Protein AF-A0A9E8HJF2-F1 (afdb_monomer)

Secondary structure (DSSP, 8-state):
-EEEEEEEEEE-HHHHHHHHHHHHHHTT----EEEEEEEEEEE-TT-HHHHTT-EEEEEEETTEEEEEEEEEEEEETTEEEEEEEEEEESSSS--SGGGGGTTPPTT--GGG-EEEEEEEEEEEEEEEEETTEEEEEEEEEEEEEETTEEEEEEEEEEEEEEE-THHHHHHHHHHHTTS-EEE----HHHHHHHHHTTT-PPPP--------SHHHHHHHHHHHHHHHHHHHHHT--GGGHHHHHHHHHHHHHHHHHHHHHHHHH-TTS--TTTHHHHHHHHHHHHHHHHHHHH-----HHHHTTTSHHHHHHHHHHHHHTT-

Solvent-accessible surface area (backbone atoms only — not comparable to full-atom values): 17526 Å² total; per-residue (Å²): 133,48,76,51,44,33,35,31,23,42,36,27,66,71,32,51,71,68,19,48,68,58,39,42,57,76,57,65,53,87,58,78,45,78,45,63,37,43,32,42,29,46,31,37,93,84,37,56,38,60,77,61,47,30,50,37,35,41,35,41,50,90,94,41,26,35,38,36,44,35,46,58,58,54,61,60,67,12,38,34,40,29,48,41,43,78,43,85,40,99,49,99,61,90,66,70,78,62,40,77,80,63,75,62,65,86,94,65,65,76,90,53,54,38,82,59,34,35,41,42,30,42,35,43,33,31,66,39,76,54,99,60,30,33,29,39,41,34,39,37,47,42,32,32,40,26,94,90,46,75,43,85,37,34,32,40,39,31,32,65,74,45,72,50,77,65,42,45,52,58,52,44,46,55,47,17,76,39,26,30,27,32,45,25,65,79,48,74,65,58,56,42,53,31,50,61,59,75,59,62,78,74,77,92,80,74,91,78,74,95,67,92,49,73,66,60,44,49,48,50,52,48,52,49,36,48,51,49,46,37,46,53,60,75,65,52,43,51,93,46,36,68,62,53,43,53,50,49,41,52,37,48,51,50,40,46,52,55,57,57,52,44,37,79,78,40,66,90,73,55,70,92,65,58,68,53,47,59,57,48,43,52,50,46,50,54,49,41,53,49,35,69,74,62,75,47,86,46,49,60,53,66,72,31,62,82,20,54,64,12,41,50,41,44,52,51,35,55,51,60,70,76,101

Foldseek 3Di:
DDKWKKWKKFFDPVFCVQLVVVLCVVLVFPDKDKWKKKKWWKAFPVRVCVVQVKTWIWIDTPNWIKIKIWGDFDFFLRTTITFMDIDTDPDRDDDPVCVVVRCNDPPGDPVRMDGFKMWIWIWIWTWGDDPFAIWIWIWTWGWIGGPNDTDTGTMIMIIGPDGDPVVNLVSLLSVLVRGLIATARDDPVNVNVCVSVVNDDDDQDDDDDDDDDDVVVLLSQLRSLLNVLNSLLVSCDQVCNLVSLVVNLVSLVSNLVSLVVVCVVPVPLHQPLSVLSVVLSVVSVVVSVVCVVPVDGDHSCNSSVVSSNSNVSSSSSVSSVVD

Organism: NCBI:txid1632866

pLDDT: mean 91.91, std 6.57, range [55.06, 98.5]

Radius of gyration: 20.03 Å; Cα contacts (8 Å, |Δi|>4): 608; chains: 1; bounding box: 58×47×53 Å

Mean predicted aligned error: 4.73 Å

Sequence (323 aa):
MSKEIELKMIASPVSVKSGLPELLKKLDVKKVKETWLVNKYFDTHDLLLNKACIALRIREKGGRFIQTLKTKGDTVGGLSQRGEWEWGLSGCKLDVTCLHEGGWPEGIPVAELAEVFETNFKRTSAVVELKGGRAELAVDDGYILAGGVKSPLSEVEIELIDGDAGVLFEVAEIVAHAMSVMVADVSKAEKGYRLVSGGEMKAFSYPLGCVSDSKSVIKELVSRNLSHWLFLVDQFEVRHARLSILELVGVLTTLREVVGIYRSIDGLNDFSYFELFDLEINALGALLDEVVANDCLCDVGRLLSSGRAGVLSVELSRWLRTL

Nearest PDB structures (foldseek):
  5a61-assembly1_A  TM=8.736E-01  e=9.372E-22  Escherichia coli K-12
  7ns9-assembly1_A  TM=7.916E-01  e=1.468E-08  Sulfolobus acidocaldarius DSM 639
  3sy3-assembly2_D  TM=6.836E-01  e=1.394E-08  Bacillus anthracis str. 'Ames Ancestor'
  6yp4-assembly1_A-2  TM=6.565E-01  e=1.394E-08  Hippeastrum hybrid cultivar
  2gfg-assembly3_C  TM=6.551E-01  e=1.628E-08  Halalkalibacterium halodurans

InterPro domains:
  IPR023577 CYTH domain [PF01928] (3-193)
  IPR023577 CYTH domain [PS51707] (2-199)
  IPR023577 CYTH domain [SM01118] (2-199)
  IPR033469 CYTH-like domain superfamily [SSF55154] (1-200)
  IPR039013 Inorganic triphosphatase YgiF [PTHR39569] (1-263)

Structure (mmCIF, N/CA/C/O backbone):
data_AF-A0A9E8HJF2-F1
#
_entry.id   AF-A0A9E8HJF2-F1
#
loop_
_atom_site.group_PDB
_atom_site.id
_atom_site.type_symbol
_atom_site.label_atom_id
_atom_site.label_alt_id
_atom_site.label_comp_id
_atom_site.label_asym_id
_atom_site.label_entity_id
_atom_site.label_seq_id
_atom_site.pdbx_PDB_ins_code
_atom_site.Cartn_x
_atom_site.Cartn_y
_atom_site.Cartn_z
_atom_site.occupancy
_atom_site.B_iso_or_equiv
_atom_site.auth_seq_id
_atom_site.auth_comp_id
_atom_site.auth_asym_id
_atom_site.auth_atom_id
_atom_site.pdbx_PDB_model_num
ATOM 1 N N . MET A 1 1 ? -23.150 -4.678 -1.493 1.00 55.06 1 MET A N 1
ATOM 2 C CA . MET A 1 1 ? -21.812 -5.184 -1.850 1.00 55.06 1 MET A CA 1
ATOM 3 C C . MET A 1 1 ? -21.192 -4.198 -2.820 1.00 55.06 1 MET A C 1
ATOM 5 O O . MET A 1 1 ? -21.652 -4.124 -3.955 1.00 55.06 1 MET A O 1
ATOM 9 N N . SER A 1 2 ? -20.224 -3.406 -2.369 1.00 77.31 2 SER A N 1
ATOM 10 C CA . SER A 1 2 ? -19.361 -2.634 -3.265 1.00 77.31 2 SER A CA 1
ATOM 11 C C . SER A 1 2 ? -18.051 -3.394 -3.445 1.00 77.31 2 SER A C 1
ATOM 13 O O . SER A 1 2 ? -17.551 -4.031 -2.518 1.00 77.31 2 SER A O 1
ATOM 15 N N . LYS A 1 3 ? -17.531 -3.384 -4.670 1.00 85.25 3 LYS A N 1
ATOM 16 C CA . LYS A 1 3 ? -16.191 -3.878 -4.974 1.00 85.25 3 LYS A CA 1
ATOM 17 C C . LYS A 1 3 ? -15.261 -2.675 -4.874 1.00 85.25 3 LYS A C 1
ATOM 19 O O . LYS A 1 3 ? -15.398 -1.762 -5.682 1.00 85.25 3 LYS A O 1
ATOM 24 N N . GLU A 1 4 ? -14.378 -2.661 -3.884 1.00 91.56 4 GLU A N 1
ATOM 25 C CA . GLU A 1 4 ? -13.342 -1.628 -3.760 1.00 91.56 4 GLU A CA 1
ATOM 26 C C . GLU A 1 4 ? -12.234 -1.930 -4.777 1.00 91.56 4 GLU A C 1
ATOM 28 O O . GLU A 1 4 ? -11.851 -3.095 -4.944 1.00 91.56 4 GLU A O 1
ATOM 33 N N . ILE A 1 5 ? -11.745 -0.902 -5.476 1.00 95.44 5 ILE A N 1
ATOM 34 C CA . ILE A 1 5 ? -10.573 -0.976 -6.356 1.00 95.44 5 ILE A CA 1
ATOM 35 C C . ILE A 1 5 ? -9.674 0.210 -6.020 1.00 95.44 5 ILE A C 1
ATOM 37 O O . ILE A 1 5 ? -10.049 1.355 -6.263 1.00 95.44 5 ILE A O 1
ATOM 41 N N . GLU A 1 6 ? -8.486 -0.064 -5.493 1.00 96.94 6 GLU A N 1
ATOM 42 C CA . GLU A 1 6 ? -7.541 0.969 -5.062 1.00 96.94 6 GLU A CA 1
ATOM 43 C C . GLU A 1 6 ? -6.109 0.638 -5.486 1.00 96.94 6 GLU A C 1
ATOM 45 O O . GLU A 1 6 ? -5.740 -0.530 -5.579 1.00 96.94 6 GLU A O 1
ATOM 50 N N . LEU A 1 7 ? -5.288 1.661 -5.714 1.00 97.88 7 LEU A N 1
ATOM 51 C CA . LEU A 1 7 ? -3.838 1.539 -5.819 1.00 97.88 7 LEU A CA 1
ATOM 52 C C . LEU A 1 7 ? -3.191 2.142 -4.570 1.00 97.88 7 LEU A C 1
ATOM 54 O O . LEU A 1 7 ? -3.493 3.278 -4.207 1.00 97.88 7 LEU A O 1
ATOM 58 N N . LYS A 1 8 ? -2.280 1.405 -3.934 1.00 97.69 8 LYS A N 1
ATOM 59 C CA . LYS A 1 8 ? -1.576 1.852 -2.726 1.00 97.69 8 LYS A CA 1
ATOM 60 C C . LYS A 1 8 ? -0.098 2.092 -2.979 1.00 97.69 8 LYS A C 1
ATOM 62 O O . LYS A 1 8 ? 0.554 1.353 -3.717 1.00 97.69 8 LYS A O 1
ATOM 67 N N . MET A 1 9 ? 0.439 3.102 -2.304 1.00 97.25 9 MET A N 1
ATOM 68 C CA . MET A 1 9 ? 1.853 3.448 -2.332 1.00 97.25 9 MET A CA 1
ATOM 69 C C . MET A 1 9 ? 2.326 3.832 -0.929 1.00 97.25 9 MET A C 1
ATOM 71 O O . MET A 1 9 ? 1.681 4.635 -0.258 1.00 97.25 9 MET A O 1
ATOM 75 N N . ILE A 1 10 ? 3.470 3.319 -0.481 1.00 94.81 10 ILE A N 1
ATOM 76 C CA . ILE A 1 10 ? 4.161 3.898 0.677 1.00 94.81 10 ILE A CA 1
ATOM 77 C C . ILE A 1 10 ? 4.813 5.217 0.270 1.00 94.81 10 ILE A C 1
ATOM 79 O O . ILE A 1 10 ? 5.239 5.384 -0.874 1.00 94.81 10 ILE A O 1
ATOM 83 N N . ALA A 1 11 ? 4.906 6.150 1.211 1.00 91.62 11 ALA A N 1
ATOM 84 C CA . ALA A 1 11 ? 5.442 7.475 0.948 1.00 91.62 11 ALA A CA 1
ATOM 85 C C . ALA A 1 11 ? 6.406 7.911 2.048 1.00 91.62 11 ALA A C 1
ATOM 87 O O . ALA A 1 11 ? 6.144 7.702 3.233 1.00 91.62 11 ALA A O 1
ATOM 88 N N . SER A 1 12 ? 7.492 8.589 1.677 1.00 86.00 12 SER A N 1
ATOM 89 C CA . SER A 1 12 ? 8.344 9.268 2.658 1.00 86.00 12 SER A CA 1
ATOM 90 C C . SER A 1 12 ? 7.570 10.430 3.304 1.00 86.00 12 SER A C 1
ATOM 92 O O . SER A 1 12 ? 7.163 11.338 2.574 1.00 86.00 12 SER A O 1
ATOM 94 N N . PRO A 1 13 ? 7.405 10.485 4.645 1.00 83.25 13 PRO A N 1
ATOM 95 C CA . PRO A 1 13 ? 6.658 11.565 5.303 1.00 83.25 13 PRO A CA 1
ATOM 96 C C . PRO A 1 13 ? 7.205 12.963 4.982 1.00 83.25 13 PRO A C 1
ATOM 98 O O . PRO A 1 13 ? 6.460 13.939 4.877 1.00 83.25 13 PRO A O 1
ATOM 101 N N . VAL A 1 14 ? 8.528 13.071 4.815 1.00 85.50 14 VAL A N 1
ATOM 102 C CA . VAL A 1 14 ? 9.196 14.325 4.437 1.00 85.50 14 VAL A CA 1
ATOM 103 C C . VAL A 1 14 ? 8.806 14.724 3.016 1.00 85.50 14 VAL A C 1
ATOM 105 O O . VAL A 1 14 ? 8.472 15.883 2.776 1.00 85.50 14 VAL A O 1
ATOM 108 N N . SER A 1 15 ? 8.800 13.760 2.093 1.00 86.38 15 SER A N 1
ATOM 109 C CA . SER A 1 15 ? 8.465 14.005 0.691 1.00 86.38 15 SER A CA 1
ATOM 110 C C . SER A 1 15 ? 6.980 14.296 0.480 1.00 86.38 15 SER A C 1
ATOM 112 O O . SER A 1 15 ? 6.636 15.153 -0.327 1.00 86.38 15 SER A O 1
ATOM 114 N N . VAL A 1 16 ? 6.092 13.670 1.258 1.00 86.19 16 VAL A N 1
ATOM 115 C CA . VAL A 1 16 ? 4.659 13.995 1.252 1.00 86.19 16 VAL A CA 1
ATOM 116 C C . VAL A 1 16 ? 4.443 15.471 1.582 1.00 86.19 16 VAL A C 1
ATOM 118 O O . VAL A 1 16 ? 3.733 16.172 0.862 1.00 86.19 16 VAL A O 1
ATOM 121 N N . LYS A 1 17 ? 5.084 15.971 2.645 1.00 86.56 17 LYS A N 1
ATOM 122 C CA . LYS A 1 17 ? 4.920 17.365 3.082 1.00 86.56 17 LYS A CA 1
ATOM 123 C C . LYS A 1 17 ? 5.398 18.369 2.034 1.00 86.56 17 LYS A C 1
ATOM 125 O O . LYS A 1 17 ? 4.755 19.404 1.872 1.00 86.56 17 LYS A O 1
ATOM 130 N N . SER A 1 18 ? 6.499 18.085 1.336 1.00 88.50 18 SER A N 1
ATOM 131 C CA . SER A 1 18 ? 7.036 18.987 0.310 1.00 88.50 18 SER A CA 1
ATOM 132 C C . SER A 1 18 ? 6.344 18.846 -1.050 1.00 88.50 18 SER A C 1
ATOM 134 O O . SER A 1 18 ? 6.131 19.855 -1.718 1.00 88.50 18 SER A O 1
ATOM 136 N N . GLY A 1 19 ? 5.971 17.630 -1.454 1.00 90.62 19 GLY A N 1
ATOM 137 C CA . GLY A 1 19 ? 5.433 17.328 -2.783 1.00 90.62 19 GLY A CA 1
ATOM 138 C C . GLY A 1 19 ? 3.922 17.519 -2.923 1.00 90.62 19 GLY A C 1
ATOM 139 O O . GLY A 1 19 ? 3.438 17.785 -4.023 1.00 90.62 19 GLY A O 1
ATOM 140 N N . LEU A 1 20 ? 3.153 17.433 -1.829 1.00 93.19 20 LEU A N 1
ATOM 141 C CA . LEU A 1 20 ? 1.688 17.501 -1.886 1.00 93.19 20 LEU A CA 1
ATOM 142 C C . LEU A 1 20 ? 1.143 18.797 -2.527 1.00 93.19 20 LEU A C 1
ATOM 144 O O . LEU A 1 20 ? 0.253 18.690 -3.372 1.00 93.19 20 LEU A O 1
ATOM 148 N N . PRO A 1 21 ? 1.645 20.011 -2.218 1.00 92.69 21 PRO A N 1
ATOM 149 C CA . PRO A 1 21 ? 1.148 21.228 -2.864 1.00 92.69 21 PRO A CA 1
ATOM 150 C C . PRO A 1 21 ? 1.347 21.232 -4.387 1.00 92.69 21 PRO A C 1
ATOM 152 O O . PRO A 1 21 ? 0.457 21.650 -5.130 1.00 92.69 21 PRO A O 1
ATOM 155 N N . GLU A 1 22 ? 2.499 20.751 -4.862 1.00 92.31 22 GLU A N 1
ATOM 156 C CA . GLU A 1 22 ? 2.794 20.662 -6.294 1.00 92.31 22 GLU A CA 1
ATOM 157 C C . GLU A 1 22 ? 1.949 19.579 -6.973 1.00 92.31 22 GLU A C 1
ATOM 159 O O . GLU A 1 22 ? 1.408 19.818 -8.053 1.00 92.31 22 GLU A O 1
ATOM 164 N N . LEU A 1 23 ? 1.775 18.427 -6.319 1.00 95.25 23 LEU A N 1
ATOM 165 C CA . LEU A 1 23 ? 0.912 17.342 -6.783 1.00 95.25 23 LEU A CA 1
ATOM 166 C C . LEU A 1 23 ? -0.527 17.825 -6.998 1.00 95.25 23 LEU A C 1
ATOM 168 O O . LEU A 1 23 ? -1.084 17.650 -8.080 1.00 95.25 23 LEU A O 1
ATOM 172 N N . LEU A 1 24 ? -1.114 18.489 -5.998 1.00 95.12 24 LEU A N 1
ATOM 173 C CA . LEU A 1 24 ? -2.484 19.007 -6.078 1.00 95.12 24 LEU A CA 1
ATOM 174 C C . LEU A 1 24 ? -2.646 20.028 -7.211 1.00 95.12 24 LEU A C 1
ATOM 176 O O . LEU A 1 24 ? -3.676 20.045 -7.882 1.00 95.12 24 LEU A O 1
ATOM 180 N N . LYS A 1 25 ? -1.615 20.849 -7.457 1.00 94.06 25 LYS A N 1
ATOM 181 C CA . LYS A 1 25 ? -1.586 21.791 -8.582 1.00 94.06 25 LYS A CA 1
ATOM 182 C C . LYS A 1 25 ? -1.505 21.071 -9.932 1.00 94.06 25 LYS A C 1
ATOM 184 O O . LYS A 1 25 ? -2.231 21.449 -10.846 1.00 94.06 25 LYS A O 1
ATOM 189 N N . LYS A 1 26 ? -0.641 20.057 -10.072 1.00 94.56 26 LYS A N 1
ATOM 190 C CA . LYS A 1 26 ? -0.497 19.255 -11.305 1.00 94.56 26 LYS A CA 1
ATOM 191 C C . LYS A 1 26 ? -1.787 18.516 -11.664 1.00 94.56 26 LYS A C 1
ATOM 193 O O . LYS A 1 26 ? -2.119 18.421 -12.839 1.00 94.56 26 LYS A O 1
ATOM 198 N N . LEU A 1 27 ? -2.512 18.045 -10.654 1.00 95.19 27 LEU A N 1
ATOM 199 C CA . LEU A 1 27 ? -3.791 17.347 -10.798 1.00 95.19 27 LEU A CA 1
ATOM 200 C C . LEU A 1 27 ? -5.003 18.288 -10.930 1.00 95.19 27 LEU A C 1
ATOM 202 O O . LEU A 1 27 ? -6.134 17.814 -10.952 1.00 95.19 27 LEU A O 1
ATOM 206 N N . ASP A 1 28 ? -4.782 19.606 -10.981 1.00 94.38 28 ASP A N 1
ATOM 207 C CA . ASP A 1 28 ? -5.828 20.637 -11.050 1.00 94.38 28 ASP A CA 1
ATOM 208 C C . ASP A 1 28 ? -6.943 20.471 -9.993 1.00 94.38 28 ASP A C 1
ATOM 210 O O . ASP A 1 28 ? -8.130 20.722 -10.232 1.00 94.38 28 ASP A O 1
ATOM 214 N N . VAL A 1 29 ? -6.561 20.042 -8.785 1.00 94.81 29 VAL A N 1
ATOM 215 C CA . VAL A 1 29 ? -7.507 19.760 -7.703 1.00 94.81 29 VAL A CA 1
ATOM 216 C C . VAL A 1 29 ? -8.198 21.043 -7.249 1.00 94.81 29 VAL A C 1
ATOM 218 O O . VAL A 1 29 ? -7.568 21.992 -6.784 1.00 94.81 29 VAL A O 1
ATOM 221 N N . LYS A 1 30 ? -9.534 21.047 -7.309 1.00 90.50 30 LYS A N 1
ATOM 222 C CA . LYS A 1 30 ? -10.356 22.205 -6.913 1.00 90.50 30 LYS A CA 1
ATOM 223 C C . LYS A 1 30 ? -10.678 22.249 -5.427 1.00 90.50 30 LYS A C 1
ATOM 225 O O . LYS A 1 30 ? -10.870 23.325 -4.865 1.00 90.50 30 LYS A O 1
ATOM 230 N N . LYS A 1 31 ? -10.799 21.082 -4.794 1.00 95.44 31 LYS A N 1
ATOM 231 C CA . LYS A 1 31 ? -11.230 20.968 -3.402 1.00 95.44 31 LYS A CA 1
ATOM 232 C C . LYS A 1 31 ? -10.453 19.877 -2.694 1.00 95.44 31 LYS A C 1
ATOM 234 O O . LYS A 1 31 ? -10.476 18.722 -3.102 1.00 95.44 31 LYS A O 1
ATOM 239 N N . VAL A 1 32 ? -9.840 20.270 -1.587 1.00 97.25 32 VAL A N 1
ATOM 240 C CA . VAL A 1 32 ? -9.128 19.380 -0.676 1.00 97.25 32 VAL A CA 1
ATOM 241 C C . VAL A 1 32 ? -9.934 19.257 0.608 1.00 97.25 32 VAL A C 1
ATOM 243 O O . VAL A 1 32 ? -10.500 20.236 1.100 1.00 97.25 32 VAL A O 1
ATOM 246 N N . LYS A 1 33 ? -9.994 18.047 1.156 1.00 96.81 33 LYS A N 1
ATOM 247 C CA . LYS A 1 33 ? -10.591 17.764 2.456 1.00 96.81 33 LYS A CA 1
ATOM 248 C C . LYS A 1 33 ? -9.551 17.134 3.363 1.00 96.81 33 LYS A C 1
ATOM 250 O O . LYS A 1 33 ? -9.029 16.066 3.060 1.00 96.81 33 LYS A O 1
ATOM 255 N N . GLU A 1 34 ? -9.323 17.764 4.506 1.00 96.81 34 GLU A N 1
ATOM 256 C CA . GLU A 1 34 ? -8.534 17.181 5.586 1.00 96.81 34 GLU A CA 1
ATOM 257 C C . GLU A 1 34 ? -9.460 16.585 6.643 1.00 96.81 34 GLU A C 1
ATOM 259 O O . GLU A 1 34 ? -10.506 17.150 6.977 1.00 96.81 34 GLU A O 1
ATOM 264 N N . THR A 1 35 ? -9.132 15.404 7.152 1.00 96.94 35 THR A N 1
ATOM 265 C CA . THR A 1 35 ? -9.906 14.762 8.215 1.00 96.94 35 THR A CA 1
ATOM 266 C C . THR A 1 35 ? -9.004 13.887 9.073 1.00 96.94 35 THR A C 1
ATOM 268 O O . THR A 1 35 ? -8.212 13.112 8.547 1.00 96.94 35 THR A O 1
ATOM 271 N N . TRP A 1 36 ? -9.137 13.992 10.394 1.00 97.44 36 TRP A N 1
ATOM 272 C CA . TRP A 1 36 ? -8.519 13.044 11.318 1.00 97.44 36 TRP A CA 1
ATOM 273 C C . TRP A 1 36 ? -9.348 11.761 11.370 1.00 97.44 36 TRP A C 1
ATOM 275 O O . TRP A 1 36 ? -10.569 11.829 11.544 1.00 97.44 36 TRP A O 1
ATOM 285 N N . LEU A 1 37 ? -8.695 10.615 11.192 1.00 98.19 37 LEU A N 1
ATOM 286 C CA . LEU A 1 37 ? -9.319 9.297 11.206 1.00 98.19 37 LEU A CA 1
ATOM 287 C C . LEU A 1 37 ? -8.682 8.436 12.293 1.00 98.19 37 LEU A C 1
ATOM 289 O O . LEU A 1 37 ? -7.470 8.221 12.289 1.00 98.19 37 LEU A O 1
ATOM 293 N N . VAL A 1 38 ? -9.523 7.906 13.178 1.00 98.12 38 VAL A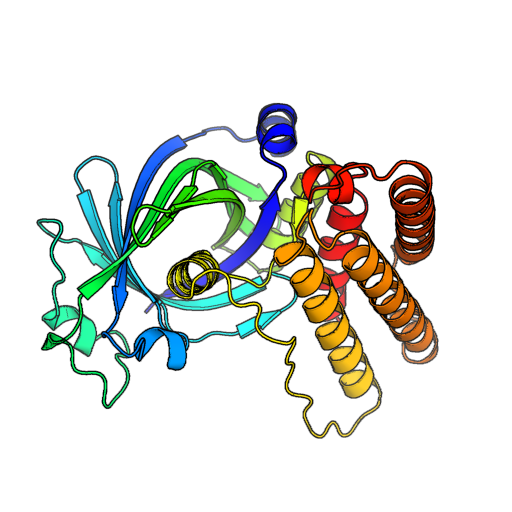 N 1
ATOM 294 C CA . VAL A 1 38 ? -9.156 6.885 14.168 1.00 98.12 38 VAL A CA 1
ATOM 295 C C . VAL A 1 38 ? -9.822 5.591 13.741 1.00 98.12 38 VAL A C 1
ATOM 297 O O . VAL A 1 38 ? -11.029 5.565 13.521 1.00 98.12 38 VAL A O 1
ATOM 300 N N . ASN A 1 39 ? -9.052 4.522 13.569 1.00 98.38 39 ASN A N 1
ATOM 301 C CA . ASN A 1 39 ? -9.578 3.235 13.126 1.00 98.38 39 ASN A CA 1
ATOM 302 C C . ASN A 1 39 ? -9.156 2.170 14.124 1.00 98.38 39 ASN A C 1
ATOM 304 O O . ASN A 1 39 ? -7.964 1.913 14.241 1.00 98.38 39 ASN A O 1
ATOM 308 N N . LYS A 1 40 ? -10.115 1.538 14.789 1.00 98.31 40 LYS A N 1
ATOM 309 C CA . LYS A 1 40 ? -9.886 0.428 15.714 1.00 98.31 40 LYS A CA 1
ATOM 310 C C . LYS A 1 40 ? -10.141 -0.879 14.992 1.00 98.31 40 LYS A C 1
ATOM 312 O O . LYS A 1 40 ? -11.227 -1.047 14.440 1.00 98.31 40 LYS A O 1
ATOM 317 N N . TYR A 1 41 ? -9.153 -1.762 14.967 1.00 98.50 41 TYR A N 1
ATOM 318 C CA . TYR A 1 41 ? -9.248 -3.071 14.328 1.00 98.50 41 TYR A CA 1
ATOM 319 C C . TYR A 1 41 ? -9.578 -4.133 15.364 1.00 98.50 41 TYR A C 1
ATOM 321 O O . TYR A 1 41 ? -9.082 -4.081 16.491 1.00 98.50 41 TYR A O 1
ATOM 329 N N . PHE A 1 42 ? -10.417 -5.084 14.968 1.00 97.75 42 PHE A N 1
ATOM 330 C CA . PHE A 1 42 ? -10.927 -6.134 15.836 1.00 97.75 42 PHE A CA 1
ATOM 331 C C . PHE A 1 42 ? -10.592 -7.505 15.268 1.00 97.75 42 PHE A C 1
ATOM 333 O O . PHE A 1 42 ? -10.725 -7.724 14.065 1.00 97.75 42 PHE A O 1
ATOM 340 N N . ASP A 1 43 ? -10.193 -8.423 16.140 1.00 97.50 43 ASP A N 1
ATOM 341 C CA . ASP A 1 43 ? -9.941 -9.825 15.810 1.00 97.50 43 ASP A CA 1
ATOM 342 C C . ASP A 1 43 ? -10.154 -10.705 17.049 1.00 97.50 43 ASP A C 1
ATOM 344 O O . ASP A 1 43 ? -10.354 -10.197 18.154 1.00 97.50 43 ASP A O 1
ATOM 348 N N . THR A 1 44 ? -10.133 -12.022 16.875 1.00 96.75 44 THR A N 1
ATOM 349 C CA . THR A 1 44 ? -10.075 -12.959 18.001 1.00 96.75 44 THR A CA 1
ATOM 350 C C . THR A 1 44 ? -8.660 -13.012 18.579 1.00 96.75 44 THR A C 1
ATOM 352 O O . THR A 1 44 ? -7.696 -12.585 17.939 1.00 96.75 44 THR A O 1
ATOM 355 N N . HIS A 1 45 ? -8.505 -13.574 19.782 1.00 94.06 45 HIS A N 1
ATOM 356 C CA . HIS A 1 45 ? -7.189 -13.728 20.416 1.00 94.06 45 HIS A CA 1
ATOM 357 C C . HIS A 1 45 ? -6.184 -14.484 19.526 1.00 94.06 45 HIS A C 1
ATOM 359 O O . HIS A 1 45 ? -5.018 -14.104 19.443 1.00 94.06 45 HIS A O 1
ATOM 365 N N . ASP A 1 46 ? -6.663 -15.494 18.793 1.00 93.94 46 ASP A N 1
ATOM 366 C CA . ASP A 1 46 ? -5.858 -16.303 17.872 1.00 93.94 46 ASP A CA 1
ATOM 367 C C . ASP A 1 46 ? -5.709 -15.689 16.467 1.00 93.94 46 ASP A C 1
ATOM 369 O O . ASP A 1 46 ? -5.194 -16.353 15.557 1.00 93.94 46 ASP A O 1
ATOM 373 N N . LEU A 1 47 ? -6.158 -14.443 16.272 1.00 95.31 47 LEU A N 1
ATOM 374 C CA . LEU A 1 47 ? -6.094 -13.685 15.019 1.00 95.31 47 LEU A CA 1
ATOM 375 C C . LEU A 1 47 ? -6.736 -14.429 13.835 1.00 95.31 47 LEU A C 1
ATOM 377 O O . LEU A 1 47 ? -6.140 -14.566 12.758 1.00 95.31 47 LEU A O 1
ATOM 381 N N . LEU A 1 48 ? -7.929 -14.993 14.049 1.00 95.69 48 LEU A N 1
ATOM 382 C CA . LEU A 1 48 ? -8.602 -15.818 13.044 1.00 95.69 48 LEU A CA 1
ATOM 383 C C . LEU A 1 48 ? -9.015 -15.010 11.804 1.00 95.69 48 LEU A C 1
ATOM 385 O O . LEU A 1 48 ? -8.923 -15.546 10.698 1.00 95.69 48 LEU A O 1
ATOM 389 N N . LEU A 1 49 ? -9.407 -13.735 11.943 1.00 95.62 49 LEU A N 1
ATOM 390 C CA . LEU A 1 49 ? -9.727 -12.891 10.784 1.00 95.62 49 LEU A CA 1
ATOM 391 C C . LEU A 1 49 ? -8.471 -12.612 9.959 1.00 95.62 49 LEU A C 1
ATOM 393 O O . LEU A 1 49 ? -8.490 -12.804 8.743 1.00 95.62 49 LEU A O 1
ATOM 397 N N . ASN A 1 50 ? -7.356 -12.266 10.607 1.00 94.88 50 ASN A N 1
ATOM 398 C CA . ASN A 1 50 ? -6.070 -12.088 9.931 1.00 94.88 50 ASN A CA 1
ATOM 399 C C . ASN A 1 50 ? -5.642 -13.342 9.152 1.00 94.88 50 ASN A C 1
ATOM 401 O O . ASN A 1 50 ? -5.243 -13.254 7.991 1.00 94.88 50 ASN A O 1
ATOM 405 N N . LYS A 1 51 ? -5.762 -14.529 9.767 1.00 93.06 51 LYS A N 1
ATOM 406 C CA . LYS A 1 51 ? -5.470 -15.819 9.113 1.00 93.06 51 LYS A CA 1
ATOM 407 C C . LYS A 1 51 ? -6.366 -16.071 7.896 1.00 93.06 51 LYS A C 1
ATOM 409 O O . LYS A 1 51 ? -5.917 -16.692 6.936 1.00 93.06 51 LYS A O 1
ATOM 414 N N . ALA A 1 52 ? -7.596 -15.563 7.918 1.00 92.69 52 ALA A N 1
ATOM 415 C CA . ALA A 1 52 ? -8.529 -15.596 6.795 1.00 92.69 52 ALA A CA 1
ATOM 416 C C . ALA A 1 52 ? -8.342 -14.435 5.791 1.00 92.69 52 ALA A C 1
ATOM 418 O O . ALA A 1 52 ? -9.088 -14.355 4.814 1.00 92.69 52 ALA A O 1
ATOM 419 N N . CYS A 1 53 ? -7.355 -13.552 5.995 1.00 92.50 53 CYS A N 1
ATOM 420 C CA . CYS A 1 53 ? -7.133 -12.324 5.222 1.00 92.50 53 CYS A CA 1
ATOM 421 C C . CYS A 1 53 ? -8.348 -11.378 5.227 1.00 92.50 53 CYS A C 1
ATOM 423 O O . CYS A 1 53 ? -8.682 -10.773 4.208 1.00 92.50 53 CYS A O 1
ATOM 425 N N . ILE A 1 54 ? -9.021 -11.271 6.372 1.00 94.06 54 ILE A N 1
ATOM 426 C CA . ILE A 1 54 ? -10.197 -10.430 6.594 1.00 94.06 54 ILE A CA 1
ATOM 427 C C . ILE A 1 54 ? -9.838 -9.353 7.615 1.00 94.06 54 ILE A C 1
ATOM 429 O O . ILE A 1 54 ? -9.163 -9.626 8.604 1.00 94.06 54 ILE A O 1
ATOM 433 N N . ALA A 1 55 ? -10.299 -8.125 7.386 1.00 96.00 55 ALA A N 1
ATOM 434 C CA . ALA A 1 55 ? -10.110 -7.016 8.311 1.00 96.00 55 ALA A CA 1
ATOM 435 C C . ALA A 1 55 ? -11.464 -6.441 8.735 1.00 96.00 55 ALA A C 1
ATOM 437 O O . ALA A 1 55 ? -12.262 -6.022 7.895 1.00 96.00 55 ALA A O 1
ATOM 438 N N . LEU A 1 56 ? -11.695 -6.387 10.047 1.00 97.25 56 LEU A N 1
ATOM 439 C CA . LEU A 1 56 ? -12.849 -5.736 10.657 1.00 97.25 56 LEU A CA 1
ATOM 440 C C . LEU A 1 56 ? -12.377 -4.511 11.436 1.00 97.25 56 LEU A C 1
ATOM 442 O O . LEU A 1 56 ? -11.483 -4.611 12.279 1.00 97.25 56 LEU A O 1
ATOM 446 N N . ARG A 1 57 ? -12.986 -3.353 11.177 1.00 97.81 57 ARG A N 1
ATOM 447 C CA . ARG A 1 57 ? -12.666 -2.121 11.904 1.00 97.81 57 ARG A CA 1
ATOM 448 C C . ARG A 1 57 ? -13.890 -1.284 12.229 1.00 97.81 57 ARG A C 1
ATOM 450 O O . ARG A 1 57 ? -14.891 -1.340 11.521 1.00 97.81 57 ARG A O 1
ATOM 457 N N . ILE A 1 58 ? -13.746 -0.426 13.233 1.00 98.38 58 ILE A N 1
ATOM 458 C CA . ILE A 1 58 ? -14.589 0.755 13.427 1.00 98.38 58 ILE A CA 1
ATOM 459 C C . ILE A 1 58 ? -13.738 1.991 13.162 1.00 98.38 58 ILE A C 1
ATOM 461 O O . ILE A 1 58 ? -12.704 2.193 13.797 1.00 98.38 58 ILE A O 1
ATOM 465 N N . ARG A 1 59 ? -14.184 2.828 12.231 1.00 98.44 59 ARG A N 1
ATOM 466 C CA . ARG A 1 59 ? -13.603 4.132 11.924 1.00 98.44 59 ARG A CA 1
ATOM 467 C C . ARG A 1 59 ? -14.420 5.232 12.586 1.00 98.44 59 ARG A C 1
ATOM 469 O O . ARG A 1 59 ? -15.612 5.358 12.323 1.00 98.44 59 ARG A O 1
ATOM 476 N N . GLU A 1 60 ? -13.764 6.074 13.370 1.00 97.81 60 GLU A N 1
ATOM 477 C CA . GLU A 1 60 ? -14.297 7.352 13.822 1.00 97.81 60 GLU A CA 1
ATOM 478 C C . GLU A 1 60 ? -13.881 8.469 12.855 1.00 97.81 60 GLU A C 1
ATOM 480 O O . GLU A 1 60 ? -12.703 8.635 12.523 1.00 97.81 60 GLU A O 1
ATOM 485 N N . LYS A 1 61 ? -14.866 9.247 12.398 1.00 94.06 61 LYS A N 1
ATOM 486 C CA . LYS A 1 61 ? -14.684 10.377 11.482 1.00 94.06 61 LYS A CA 1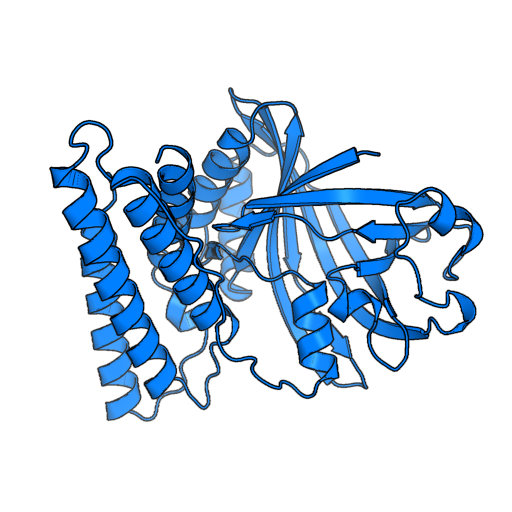
ATOM 487 C C . LYS A 1 61 ? -15.628 11.514 11.859 1.00 94.06 61 LYS A C 1
ATOM 489 O O . LYS A 1 61 ? -16.809 11.484 11.514 1.00 94.06 61 LYS A O 1
ATOM 494 N N . GLY A 1 62 ? -15.109 12.533 12.544 1.00 88.69 62 GLY A N 1
ATOM 495 C CA . GLY A 1 62 ? -15.885 13.722 12.922 1.00 88.69 62 GLY A CA 1
ATOM 496 C C . GLY A 1 62 ? -17.117 13.395 13.775 1.00 88.69 62 GLY A C 1
ATOM 497 O O . GLY A 1 62 ? -18.214 13.852 13.458 1.00 88.69 62 GLY A O 1
ATOM 498 N N . GLY A 1 63 ? -16.949 12.548 14.797 1.00 90.06 63 GLY A N 1
ATOM 499 C CA . GLY A 1 63 ? -18.022 12.117 15.703 1.00 90.06 63 GLY A CA 1
ATOM 500 C C . GLY A 1 63 ? -18.995 11.083 15.123 1.00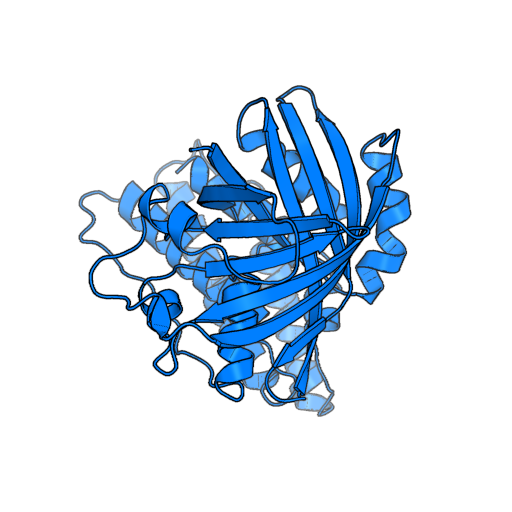 90.06 63 GLY A C 1
ATOM 501 O O . GLY A 1 63 ? -19.979 10.744 15.772 1.00 90.06 63 GLY A O 1
ATOM 502 N N . ARG A 1 64 ? -18.749 10.584 13.905 1.00 96.12 64 ARG A N 1
ATOM 503 C CA . ARG A 1 64 ? -19.492 9.468 13.301 1.00 96.12 64 ARG A CA 1
ATOM 504 C C . ARG A 1 64 ? -18.658 8.199 13.354 1.00 96.12 64 ARG A C 1
ATOM 506 O O . ARG A 1 64 ? -17.445 8.268 13.163 1.00 96.12 64 ARG A O 1
ATOM 513 N N . PHE A 1 65 ? -19.324 7.064 13.528 1.00 98.00 65 PHE A N 1
ATOM 514 C CA . PHE A 1 65 ? -18.699 5.748 13.575 1.00 98.00 65 PHE A CA 1
ATOM 515 C C . PHE A 1 65 ? -19.157 4.914 12.381 1.00 98.00 65 PHE A C 1
ATOM 517 O O . PHE A 1 65 ? -20.346 4.873 12.067 1.00 98.00 65 PHE A O 1
ATOM 524 N N . ILE A 1 66 ? -18.207 4.282 11.700 1.00 97.50 66 ILE A N 1
ATOM 525 C CA . ILE A 1 66 ? -18.453 3.414 10.547 1.00 97.50 66 ILE A CA 1
ATOM 526 C C . ILE A 1 66 ? -17.776 2.078 10.826 1.00 97.50 66 ILE A C 1
ATOM 528 O O . ILE A 1 66 ? -16.565 2.038 11.032 1.00 97.50 66 ILE A O 1
ATOM 532 N N . GLN A 1 67 ? -18.546 0.996 10.848 1.00 97.19 67 GLN A N 1
ATOM 533 C CA . GLN A 1 67 ? -18.019 -0.363 10.847 1.00 97.19 67 GLN A CA 1
ATOM 534 C C . GLN A 1 67 ? -17.707 -0.770 9.414 1.00 97.19 67 GLN A C 1
ATOM 536 O O . GLN A 1 67 ? -18.565 -0.624 8.550 1.00 97.19 67 GLN A O 1
ATOM 541 N N . THR A 1 68 ? -16.520 -1.314 9.175 1.00 96.00 68 THR A N 1
ATOM 542 C CA . THR A 1 68 ? -16.108 -1.806 7.859 1.00 96.00 68 THR A CA 1
ATOM 543 C C . THR A 1 68 ? -15.629 -3.246 7.976 1.00 96.00 68 THR A C 1
ATOM 545 O O . THR A 1 68 ? -14.754 -3.528 8.799 1.00 96.00 68 THR A O 1
ATOM 548 N N . LEU A 1 69 ? -16.149 -4.131 7.125 1.00 95.25 69 LEU A N 1
ATOM 549 C CA . LEU A 1 69 ? -15.608 -5.470 6.895 1.00 95.25 69 LEU A CA 1
ATOM 550 C C . LEU A 1 69 ? -14.992 -5.518 5.493 1.00 95.25 69 LEU A C 1
ATOM 552 O O . LEU A 1 69 ? -15.680 -5.263 4.506 1.00 95.25 69 LEU A O 1
ATOM 556 N N . LYS A 1 70 ? -13.704 -5.853 5.415 1.00 94.19 70 LYS A N 1
ATOM 557 C CA . LYS A 1 70 ? -12.973 -6.094 4.166 1.00 94.19 70 LYS A CA 1
ATOM 558 C C . LYS A 1 70 ? -12.602 -7.566 4.089 1.00 94.19 70 LYS A C 1
ATOM 560 O O . LYS A 1 70 ? -11.969 -8.077 5.012 1.00 94.19 70 LYS A O 1
ATOM 565 N N . THR A 1 71 ? -12.989 -8.246 3.015 1.00 92.25 71 THR A N 1
ATOM 566 C CA . THR A 1 71 ? -12.660 -9.666 2.833 1.00 92.25 71 THR A CA 1
ATOM 567 C C . THR A 1 71 ? -11.309 -9.855 2.156 1.00 92.25 71 THR A C 1
ATOM 569 O O . THR A 1 71 ? -10.708 -8.900 1.652 1.00 92.25 71 THR A O 1
ATOM 572 N N . LYS A 1 72 ? -10.870 -11.116 2.065 1.00 90.75 72 LYS A N 1
ATOM 573 C CA . LYS A 1 72 ? -9.784 -11.494 1.164 1.00 90.75 72 LYS A CA 1
ATOM 574 C C . LYS A 1 72 ? -10.087 -10.980 -0.246 1.00 90.75 72 LYS A C 1
ATOM 576 O O . LYS A 1 72 ? -11.228 -11.044 -0.713 1.00 90.75 72 LYS A O 1
ATOM 581 N N . GLY A 1 73 ? -9.054 -10.475 -0.899 1.00 88.81 73 GLY A N 1
ATOM 582 C CA . GLY A 1 73 ? -9.093 -10.013 -2.275 1.00 88.81 73 GLY A CA 1
ATOM 583 C C . GLY A 1 73 ? -7.751 -10.233 -2.950 1.00 88.81 73 GLY A C 1
ATOM 584 O O . GLY A 1 73 ? -6.834 -10.802 -2.351 1.00 88.81 73 GLY A O 1
ATOM 585 N N . ASP A 1 74 ? -7.644 -9.747 -4.176 1.00 89.94 74 ASP A N 1
ATOM 586 C CA . ASP A 1 74 ? -6.430 -9.846 -4.973 1.00 89.94 74 ASP A CA 1
ATOM 587 C C . ASP A 1 74 ? -5.640 -8.548 -4.836 1.00 89.94 74 ASP A C 1
ATOM 589 O O . ASP A 1 74 ? -6.209 -7.456 -4.895 1.00 89.94 74 ASP A O 1
ATOM 593 N N . THR A 1 75 ? -4.331 -8.657 -4.606 1.00 91.69 75 THR A N 1
ATOM 594 C CA . THR A 1 75 ? -3.419 -7.509 -4.633 1.00 91.69 75 THR A CA 1
ATOM 595 C C . THR A 1 75 ? -2.178 -7.878 -5.417 1.00 91.69 75 THR A C 1
ATOM 597 O O . THR A 1 75 ? -1.497 -8.836 -5.059 1.00 91.69 75 THR A O 1
ATOM 600 N N . VAL A 1 76 ? -1.908 -7.134 -6.485 1.00 89.75 76 VAL A N 1
ATOM 601 C CA . VAL A 1 76 ? -0.710 -7.302 -7.310 1.00 89.75 76 VAL A CA 1
ATOM 602 C C . VAL A 1 76 ? -0.266 -5.931 -7.797 1.00 89.75 76 VAL A C 1
ATOM 604 O O . VAL A 1 76 ? -1.064 -5.200 -8.387 1.00 89.75 76 VAL A O 1
ATOM 607 N N . GLY A 1 77 ? 1.003 -5.580 -7.575 1.00 92.50 77 GLY A N 1
ATOM 608 C CA . GLY A 1 77 ? 1.541 -4.297 -8.034 1.00 92.50 77 GLY A CA 1
ATOM 609 C C . GLY A 1 77 ? 0.781 -3.114 -7.431 1.00 92.50 77 GLY A C 1
ATOM 610 O O . GLY A 1 77 ? 0.438 -2.161 -8.127 1.00 92.50 77 GLY A O 1
ATOM 611 N N . GLY A 1 78 ? 0.433 -3.228 -6.148 1.00 93.00 78 GLY A N 1
ATOM 612 C CA . GLY A 1 78 ? -0.316 -2.269 -5.341 1.00 93.00 78 GLY A CA 1
ATOM 613 C C . GLY A 1 78 ? -1.775 -2.065 -5.726 1.00 93.00 78 GLY A C 1
ATOM 614 O O . GLY A 1 78 ? -2.487 -1.407 -4.966 1.00 93.00 78 GLY A O 1
ATOM 615 N N . LEU A 1 79 ? -2.243 -2.633 -6.844 1.00 95.69 79 LEU A N 1
ATOM 616 C CA . LEU A 1 79 ? -3.653 -2.627 -7.213 1.00 95.69 79 LEU A CA 1
ATOM 617 C C . LEU A 1 79 ? -4.371 -3.696 -6.401 1.00 95.69 79 LEU A C 1
ATOM 619 O O . LEU A 1 79 ? -4.089 -4.885 -6.537 1.00 95.69 79 LEU A O 1
ATOM 623 N N . SER A 1 80 ? -5.302 -3.264 -5.567 1.00 94.94 80 SER A N 1
ATOM 624 C CA . SER A 1 80 ? -6.046 -4.112 -4.659 1.00 94.94 80 SER A CA 1
ATOM 625 C C . SER A 1 80 ? -7.523 -4.104 -5.008 1.00 94.94 80 SER A C 1
ATOM 627 O O . SER A 1 80 ? -8.110 -3.049 -5.247 1.00 94.94 80 SER A O 1
ATOM 629 N N . GLN A 1 81 ? -8.123 -5.290 -5.029 1.00 94.38 81 GLN A N 1
ATOM 630 C CA . GLN A 1 81 ? -9.535 -5.465 -5.314 1.00 94.38 81 GLN A CA 1
ATOM 631 C C . GLN A 1 81 ? -10.156 -6.473 -4.354 1.00 94.38 81 GLN A C 1
ATOM 633 O O . GLN A 1 81 ? -9.731 -7.625 -4.283 1.00 94.38 81 GLN A O 1
ATOM 638 N N . ARG A 1 82 ? -11.185 -6.050 -3.617 1.00 92.81 82 ARG A N 1
ATOM 639 C CA . ARG A 1 82 ? -11.806 -6.863 -2.561 1.00 92.81 82 ARG A CA 1
ATOM 640 C C . ARG A 1 82 ? -13.277 -6.517 -2.353 1.00 92.81 82 ARG A C 1
ATOM 642 O O . ARG A 1 82 ? -13.764 -5.492 -2.832 1.00 92.81 82 ARG A O 1
ATOM 649 N N . GLY A 1 83 ? -13.975 -7.388 -1.631 1.00 92.75 83 GLY A N 1
ATOM 650 C CA . GLY A 1 83 ? -15.291 -7.073 -1.091 1.00 92.75 83 GLY A CA 1
ATOM 651 C C . GLY A 1 83 ? -15.166 -6.140 0.110 1.00 92.75 83 GLY A C 1
ATOM 652 O O . GLY A 1 83 ? -14.327 -6.366 0.988 1.00 92.75 83 GLY A O 1
ATOM 653 N N . GLU A 1 84 ? -16.010 -5.113 0.144 1.00 92.88 84 GLU A N 1
ATOM 654 C CA . GLU A 1 84 ? -16.135 -4.201 1.275 1.00 92.88 84 GLU A CA 1
ATOM 655 C C . GLU A 1 84 ? -17.607 -3.959 1.620 1.00 92.88 84 GLU A C 1
ATOM 657 O O . GLU A 1 84 ? -18.476 -3.815 0.750 1.00 92.88 84 GLU A O 1
ATOM 662 N N . TRP A 1 85 ? -17.875 -3.921 2.923 1.00 93.38 85 TRP A N 1
ATOM 663 C CA . TRP A 1 85 ? -19.169 -3.584 3.491 1.00 93.38 85 TRP A CA 1
ATOM 664 C C . TRP A 1 85 ? -18.975 -2.545 4.582 1.00 93.38 85 TRP A C 1
ATOM 666 O O . TRP A 1 85 ? -18.154 -2.734 5.481 1.00 93.38 85 TRP A O 1
ATOM 676 N N . GLU A 1 86 ? -19.750 -1.466 4.505 1.00 94.44 86 GLU A N 1
ATOM 677 C CA . GLU A 1 86 ? -19.747 -0.387 5.485 1.00 94.44 86 GLU A CA 1
ATOM 678 C C . GLU A 1 86 ? -21.128 -0.223 6.121 1.00 94.44 86 GLU A C 1
ATOM 680 O O . GLU A 1 86 ? -22.147 -0.171 5.429 1.00 94.44 86 GLU A O 1
ATOM 685 N N . TRP A 1 87 ? -21.153 -0.080 7.445 1.00 94.62 87 TRP A N 1
ATOM 686 C CA . TRP A 1 87 ? -22.365 0.173 8.219 1.00 94.62 87 TRP A CA 1
ATOM 687 C C . TRP A 1 87 ? -22.153 1.360 9.153 1.00 94.62 87 TRP A C 1
ATOM 689 O O . TRP A 1 87 ? -21.165 1.428 9.886 1.00 94.62 87 TRP A O 1
ATOM 699 N N . GLY A 1 88 ? -23.090 2.306 9.146 1.00 95.75 88 GLY A N 1
ATOM 700 C CA . GLY A 1 88 ? -23.095 3.395 10.120 1.00 95.75 88 GLY A CA 1
ATOM 701 C C . GLY A 1 88 ? -23.444 2.874 11.513 1.00 95.75 88 GLY A C 1
ATOM 702 O O . GLY A 1 88 ? -24.400 2.119 11.668 1.00 95.75 88 GLY A O 1
ATOM 703 N N . LEU A 1 89 ? -22.696 3.306 12.526 1.00 96.06 89 LEU A N 1
ATOM 704 C CA . LEU A 1 89 ? -22.924 2.955 13.925 1.00 96.06 89 LEU A CA 1
ATOM 705 C C . LEU A 1 89 ? -23.353 4.180 14.739 1.00 96.06 89 LEU A C 1
ATOM 707 O O . LEU A 1 89 ? -22.952 5.314 14.466 1.00 96.06 89 LEU A O 1
ATOM 711 N N . SER A 1 90 ? -24.130 3.941 15.797 1.00 93.19 90 SER A N 1
ATOM 712 C CA . SER A 1 90 ? -24.513 4.968 16.777 1.00 93.19 90 SER A CA 1
ATOM 713 C C . SER A 1 90 ? -23.402 5.290 17.786 1.00 93.19 90 SER A C 1
ATOM 715 O O . SER A 1 90 ? -23.471 6.311 18.467 1.00 93.19 90 SER A O 1
ATOM 717 N N . GLY A 1 91 ? -22.369 4.447 17.877 1.00 93.50 91 GLY A N 1
ATOM 718 C CA . GLY A 1 91 ? -21.242 4.604 18.792 1.00 93.50 91 GLY A CA 1
ATOM 719 C C . GLY A 1 91 ? -20.060 3.703 18.428 1.00 93.50 91 GLY A C 1
ATOM 720 O O . GLY A 1 91 ? -20.120 2.927 17.477 1.00 93.50 91 GLY A O 1
ATOM 721 N N . CYS A 1 92 ? -18.983 3.783 19.211 1.00 92.62 92 CYS A N 1
ATOM 722 C CA . CYS A 1 92 ? -17.765 2.994 19.007 1.00 92.62 92 CYS A CA 1
ATOM 723 C C . CYS A 1 92 ? -17.890 1.578 19.599 1.00 92.62 92 CYS A C 1
ATOM 725 O O . CYS A 1 92 ? -17.184 1.210 20.536 1.00 92.62 92 CYS A O 1
ATOM 727 N N . LYS A 1 93 ? -18.851 0.799 19.098 1.00 94.19 93 LYS A N 1
ATOM 728 C CA . LYS A 1 93 ? -19.080 -0.595 19.493 1.00 94.19 93 LYS A CA 1
ATOM 729 C C . LYS A 1 93 ? -19.504 -1.401 18.273 1.00 94.19 93 LYS A C 1
ATOM 731 O O . LYS A 1 93 ? -20.354 -0.935 17.524 1.00 94.19 93 LYS A O 1
ATOM 736 N N . LEU A 1 94 ? -18.927 -2.593 18.103 1.00 94.62 94 LEU A N 1
ATOM 737 C CA . LEU A 1 94 ? -19.268 -3.470 16.986 1.00 94.62 94 LEU A CA 1
ATOM 738 C C . LEU A 1 94 ? -20.758 -3.813 17.012 1.00 94.62 94 LEU A C 1
ATOM 740 O O . LEU A 1 94 ? -21.292 -4.203 18.056 1.00 94.62 94 LEU A O 1
ATOM 744 N N . ASP A 1 95 ? -21.393 -3.713 15.849 1.00 93.00 95 ASP A N 1
ATOM 745 C CA . ASP A 1 95 ? -22.694 -4.314 15.603 1.00 93.00 95 ASP A CA 1
ATOM 746 C C . ASP A 1 95 ? -22.488 -5.635 14.863 1.00 93.00 95 ASP A C 1
ATOM 748 O O . ASP A 1 95 ? -22.260 -5.694 13.652 1.00 93.00 95 ASP A O 1
ATOM 752 N N . VAL A 1 96 ? -22.530 -6.708 15.643 1.00 88.75 96 VAL A N 1
ATOM 753 C CA . VAL A 1 96 ? -22.309 -8.075 15.175 1.00 88.75 96 VAL A CA 1
ATOM 754 C C . VAL A 1 96 ? -23.435 -8.581 14.279 1.00 88.75 96 VAL A C 1
ATOM 756 O O . VAL A 1 96 ? -23.214 -9.485 13.479 1.00 88.75 96 VAL A O 1
ATOM 759 N N . THR A 1 97 ? -24.630 -7.991 14.380 1.00 87.94 97 THR A N 1
ATOM 760 C CA . THR A 1 97 ? -25.801 -8.439 13.617 1.00 87.94 97 THR A CA 1
ATOM 761 C C . THR A 1 97 ? -25.631 -8.163 12.124 1.00 87.94 97 THR A C 1
ATOM 763 O O . THR A 1 97 ? -25.970 -9.011 11.301 1.00 87.94 97 THR A O 1
ATOM 766 N N . CYS A 1 98 ? -24.984 -7.047 11.781 1.00 87.06 98 CYS A N 1
ATOM 767 C CA . CYS A 1 98 ? -24.672 -6.648 10.410 1.00 87.06 98 CYS A CA 1
ATOM 768 C C . CYS A 1 98 ? -23.636 -7.557 9.722 1.00 87.06 98 CYS A C 1
ATOM 770 O O . CYS A 1 98 ? -23.587 -7.622 8.495 1.00 87.06 98 CYS A O 1
ATOM 772 N N . LEU A 1 99 ? -22.799 -8.274 10.484 1.00 85.12 99 LEU A N 1
ATOM 773 C CA . LEU A 1 99 ? -21.708 -9.081 9.921 1.00 85.12 99 LEU A CA 1
ATOM 774 C C . LEU A 1 99 ? -22.222 -10.298 9.147 1.00 85.12 99 LEU A C 1
ATOM 776 O O . LEU A 1 99 ? -21.617 -10.693 8.150 1.00 85.12 99 LEU A O 1
ATOM 780 N N . HIS A 1 100 ? -23.368 -10.851 9.548 1.00 75.44 100 HIS A N 1
ATOM 781 C CA . HIS A 1 100 ? -23.974 -12.003 8.879 1.00 75.44 100 HIS A CA 1
ATOM 782 C C . HIS A 1 100 ? -24.401 -11.709 7.430 1.00 75.44 100 HIS A C 1
ATOM 784 O O . HIS A 1 100 ? -24.470 -12.627 6.619 1.00 75.44 100 HIS A O 1
ATOM 790 N N . GLU A 1 101 ? -24.618 -10.440 7.073 1.00 69.06 101 GLU A N 1
ATOM 791 C CA . GLU A 1 101 ? -24.951 -10.010 5.707 1.00 69.06 101 GLU A CA 1
ATOM 792 C C . GLU A 1 101 ? -23.703 -9.754 4.832 1.00 69.06 101 GLU A C 1
ATOM 794 O O . GLU A 1 101 ? -23.808 -9.611 3.612 1.00 69.06 101 GLU A O 1
ATOM 799 N N . GLY A 1 102 ? -22.512 -9.681 5.444 1.00 67.19 102 GLY A N 1
ATOM 800 C CA . GLY A 1 102 ? -21.286 -9.140 4.845 1.00 67.19 102 GLY A CA 1
ATOM 801 C C . GLY A 1 102 ? -20.263 -10.159 4.335 1.00 67.19 102 GLY A C 1
ATOM 802 O O . GLY A 1 102 ? -19.137 -9.777 4.042 1.00 67.19 102 GLY A O 1
ATOM 803 N N . GLY A 1 103 ? -20.605 -11.449 4.266 1.00 74.81 103 GLY A N 1
ATOM 804 C CA . GLY A 1 103 ? -19.634 -12.496 3.913 1.00 74.81 103 GLY A CA 1
ATOM 805 C C . GLY A 1 103 ? -18.708 -12.883 5.072 1.00 74.81 103 GLY A C 1
ATOM 806 O O . GLY A 1 103 ? -17.533 -13.178 4.856 1.00 74.81 103 GLY A O 1
ATOM 807 N N . TRP A 1 104 ? -19.230 -12.862 6.304 1.00 88.31 104 TRP A N 1
ATOM 808 C CA . TRP A 1 104 ? -18.511 -13.336 7.487 1.00 88.31 104 TRP A CA 1
ATOM 809 C C . TRP A 1 104 ? -18.027 -14.786 7.306 1.00 88.31 104 TRP A C 1
ATOM 811 O O . TRP A 1 104 ? -18.808 -15.633 6.865 1.00 88.31 104 TRP A O 1
ATOM 821 N N . PRO A 1 105 ? -16.765 -15.098 7.643 1.00 84.94 105 PRO A N 1
ATOM 822 C CA . PRO A 1 105 ? -16.209 -16.433 7.460 1.00 84.94 105 PRO A CA 1
ATOM 823 C C . PRO A 1 105 ? -16.813 -17.436 8.451 1.00 84.94 105 PRO A C 1
ATOM 825 O O . PRO A 1 105 ? -17.067 -17.122 9.618 1.00 84.94 105 PRO A O 1
ATOM 828 N N . GLU A 1 106 ? -17.003 -18.676 7.998 1.00 85.25 106 GLU A N 1
ATOM 829 C CA . GLU A 1 106 ? -17.421 -19.772 8.872 1.00 85.25 106 GLU A CA 1
ATOM 830 C C . GLU A 1 106 ? -16.373 -20.046 9.962 1.00 85.25 106 GLU A C 1
ATOM 832 O O . GLU A 1 106 ? -15.167 -19.931 9.745 1.00 85.25 106 GLU A O 1
ATOM 837 N N . GLY A 1 107 ? -16.840 -20.427 11.153 1.00 85.38 107 GLY A N 1
ATOM 838 C CA . GLY A 1 107 ? -15.967 -20.852 12.251 1.00 85.38 107 GLY A CA 1
ATOM 839 C C . GLY A 1 107 ? -15.290 -19.729 13.042 1.00 85.38 107 GLY A C 1
ATOM 840 O O . GLY A 1 107 ? -14.550 -20.041 13.970 1.00 85.38 107 GLY A O 1
ATOM 841 N N . ILE A 1 108 ? -15.550 -18.449 12.740 1.00 91.00 108 ILE A N 1
ATOM 842 C CA . ILE A 1 108 ? -15.037 -17.329 13.547 1.00 91.00 108 ILE A CA 1
ATOM 843 C C . ILE A 1 108 ? -16.106 -16.848 14.543 1.00 91.00 108 ILE A C 1
ATOM 845 O O . ILE A 1 108 ? -17.129 -16.291 14.120 1.00 91.00 108 ILE A O 1
ATOM 849 N N . PRO A 1 109 ? -15.889 -17.027 15.861 1.00 91.94 109 PRO A N 1
ATOM 850 C CA . PRO A 1 109 ? -16.851 -16.651 16.887 1.00 91.94 109 PRO A CA 1
ATOM 851 C C . PRO A 1 109 ? -16.860 -15.136 17.107 1.00 91.94 109 PRO A C 1
ATOM 853 O O . PRO A 1 109 ? -15.941 -14.553 17.676 1.00 91.94 109 PRO A O 1
ATOM 856 N N . VAL A 1 110 ? -17.955 -14.487 16.712 1.00 91.25 110 VAL A N 1
ATOM 857 C CA . VAL A 1 110 ? -18.104 -13.026 16.821 1.00 91.25 110 VAL A CA 1
ATOM 858 C C . VAL A 1 110 ? -18.038 -12.526 18.275 1.00 91.25 110 VAL A C 1
ATOM 860 O O . VAL A 1 110 ? -17.637 -11.395 18.535 1.00 91.25 110 VAL A O 1
ATOM 863 N N . ALA A 1 111 ? -18.398 -13.380 19.239 1.00 90.88 111 ALA A N 1
ATOM 864 C CA . ALA A 1 111 ? -18.353 -13.072 20.668 1.00 90.88 111 ALA A CA 1
ATOM 865 C C . ALA A 1 111 ? -16.927 -12.926 21.235 1.00 90.88 111 ALA A C 1
ATOM 867 O O . ALA A 1 111 ? -16.769 -12.367 22.317 1.00 90.88 111 ALA A O 1
ATOM 868 N N . GLU A 1 112 ? -15.905 -13.412 20.526 1.00 94.50 112 GLU A N 1
ATOM 869 C CA . GLU A 1 112 ? -14.500 -13.366 20.961 1.00 94.50 112 GLU A CA 1
ATOM 870 C C . GLU A 1 112 ? -13.721 -12.191 20.356 1.00 94.50 112 GLU A C 1
ATOM 872 O O . GLU A 1 112 ? -12.518 -12.062 20.582 1.00 94.50 112 GLU A O 1
ATOM 877 N N . LEU A 1 113 ? -14.385 -11.333 19.575 1.00 95.88 113 LEU A N 1
ATOM 878 C CA . LEU A 1 113 ? -13.743 -10.182 18.954 1.00 95.88 113 LEU A CA 1
ATOM 879 C C . LEU A 1 113 ? -13.349 -9.143 20.003 1.00 95.88 113 LEU A C 1
ATOM 881 O O . LEU A 1 113 ? -14.186 -8.634 20.753 1.00 95.88 113 LEU A O 1
ATOM 885 N N . ALA A 1 114 ? -12.077 -8.770 19.986 1.00 96.19 114 ALA A N 1
ATOM 886 C CA . ALA A 1 114 ? -11.510 -7.713 20.803 1.00 96.19 114 ALA A CA 1
ATOM 887 C C . ALA A 1 114 ? -10.695 -6.748 19.938 1.00 96.19 114 ALA A C 1
ATOM 889 O O . ALA A 1 114 ? -10.245 -7.092 18.846 1.00 96.19 114 ALA A O 1
ATOM 890 N N . GLU A 1 115 ? -10.519 -5.520 20.426 1.00 97.19 115 GLU A N 1
ATOM 891 C CA . GLU A 1 115 ? -9.632 -4.546 19.790 1.00 97.19 115 GLU A CA 1
ATOM 892 C C . GLU A 1 115 ? -8.186 -5.062 19.841 1.00 97.19 115 GLU A C 1
ATOM 894 O O . GLU A 1 115 ? -7.692 -5.420 20.911 1.00 97.19 115 GLU A O 1
ATOM 899 N N . VAL A 1 116 ? -7.516 -5.102 18.688 1.00 97.69 116 VAL A N 1
ATOM 900 C CA . VAL A 1 116 ? -6.141 -5.616 18.560 1.00 97.69 116 VAL A CA 1
ATOM 901 C C . VAL A 1 116 ? -5.113 -4.506 18.349 1.00 97.69 116 VAL A C 1
ATOM 903 O O . VAL A 1 116 ? -4.016 -4.554 18.902 1.00 97.69 116 VAL A O 1
ATOM 906 N N . PHE A 1 117 ? -5.461 -3.493 17.560 1.00 98.25 117 PHE A N 1
ATOM 907 C CA . PHE A 1 117 ? -4.634 -2.320 17.291 1.00 98.25 117 PHE A CA 1
ATOM 908 C C . PHE A 1 117 ? -5.494 -1.198 16.709 1.00 98.25 117 PHE A C 1
ATOM 910 O O . PHE A 1 117 ? -6.640 -1.407 16.302 1.00 98.25 117 PHE A O 1
ATOM 917 N N . GLU A 1 118 ? -4.912 -0.010 16.599 1.00 98.25 118 GLU A N 1
ATOM 918 C CA . GLU A 1 118 ? -5.534 1.122 15.926 1.00 98.25 118 GLU A CA 1
ATOM 919 C C . GLU A 1 118 ? -4.602 1.784 14.905 1.00 98.25 118 GLU A C 1
ATOM 921 O O . GLU A 1 118 ? -3.376 1.721 15.002 1.00 98.25 118 GLU A O 1
ATOM 926 N N . THR A 1 119 ? -5.190 2.441 13.907 1.00 98.38 119 THR A N 1
ATOM 927 C CA . THR A 1 119 ? -4.476 3.321 12.973 1.00 98.38 119 THR A CA 1
ATOM 928 C C . THR A 1 119 ? -5.052 4.726 13.062 1.00 98.38 119 THR A C 1
ATOM 930 O O . THR A 1 119 ? -6.255 4.914 12.843 1.00 98.38 119 THR A O 1
ATOM 933 N N . ASN A 1 120 ? -4.192 5.702 13.338 1.00 98.00 120 ASN A N 1
ATOM 934 C CA . ASN A 1 120 ? -4.541 7.091 13.609 1.00 98.00 120 ASN A CA 1
ATOM 935 C C . ASN A 1 120 ? -3.777 8.012 12.672 1.00 98.00 120 ASN A C 1
ATOM 937 O O . ASN A 1 120 ? -2.549 8.075 12.739 1.00 98.00 120 ASN A O 1
ATOM 941 N N . PHE A 1 121 ? -4.481 8.731 11.809 1.00 97.50 121 PHE A N 1
ATOM 942 C CA . PHE A 1 121 ? -3.819 9.557 10.806 1.00 97.50 121 PHE A CA 1
ATOM 943 C C . PHE A 1 121 ? -4.678 10.724 10.339 1.00 97.50 121 PHE A C 1
ATOM 945 O O . PHE A 1 121 ? -5.913 10.696 10.383 1.00 97.50 121 PHE A O 1
ATOM 952 N N . LYS A 1 122 ? -3.995 11.760 9.852 1.00 97.06 122 LYS A N 1
ATOM 953 C CA . LYS A 1 122 ? -4.615 12.825 9.075 1.00 97.06 122 LYS A CA 1
ATOM 954 C C . LYS A 1 122 ? -4.706 12.346 7.632 1.00 97.06 122 LYS A C 1
ATOM 956 O O . LYS A 1 122 ? -3.679 12.118 7.003 1.00 97.06 122 LYS A O 1
ATOM 961 N N . ARG A 1 123 ? -5.927 12.236 7.109 1.00 97.75 123 ARG A N 1
ATOM 962 C CA . ARG A 1 123 ? -6.181 12.025 5.682 1.00 97.75 123 ARG A CA 1
ATOM 963 C C . ARG A 1 123 ? -6.367 13.366 4.993 1.00 97.75 123 ARG A C 1
ATOM 965 O O . ARG A 1 123 ? -7.255 14.132 5.373 1.00 97.75 123 ARG A O 1
ATOM 972 N N . THR A 1 124 ? -5.577 13.617 3.959 1.00 97.25 124 THR A N 1
ATOM 973 C CA . THR A 1 124 ? -5.795 14.698 2.994 1.00 97.25 124 THR A CA 1
ATOM 974 C C . THR A 1 124 ? -6.324 14.077 1.713 1.00 97.25 124 THR A C 1
ATOM 976 O O . THR A 1 124 ? -5.641 13.266 1.104 1.00 97.25 124 THR A O 1
ATOM 979 N N . SER A 1 125 ? -7.553 14.414 1.332 1.00 97.50 125 SER A N 1
ATOM 980 C CA . SER A 1 125 ? -8.277 13.755 0.238 1.00 97.50 125 SER A CA 1
ATOM 981 C C . SER A 1 125 ? -8.771 14.750 -0.803 1.00 97.50 125 SER A C 1
ATOM 983 O O . SER A 1 125 ? -9.150 15.878 -0.463 1.00 97.50 125 SER A O 1
ATOM 985 N N . ALA A 1 126 ? -8.773 14.330 -2.061 1.00 97.94 126 ALA A N 1
ATOM 986 C CA . ALA A 1 126 ? -9.282 15.094 -3.187 1.00 97.94 126 ALA A CA 1
ATOM 987 C C . ALA A 1 126 ? -9.829 14.163 -4.272 1.00 97.94 126 ALA A C 1
ATOM 989 O O . ALA A 1 126 ? -9.259 13.108 -4.535 1.00 97.94 126 ALA A O 1
ATOM 990 N N . VAL A 1 127 ? -10.904 14.587 -4.937 1.00 97.69 127 VAL A N 1
ATOM 991 C CA . VAL A 1 127 ? -11.360 13.930 -6.167 1.00 97.69 127 VAL A CA 1
ATOM 992 C C . VAL A 1 127 ? -10.533 14.467 -7.327 1.00 97.69 127 VAL A C 1
ATOM 994 O O . VAL A 1 127 ? -10.424 15.683 -7.502 1.00 97.69 127 VAL A O 1
ATOM 997 N N . VAL A 1 128 ? -9.965 13.551 -8.101 1.00 96.88 128 VAL A N 1
ATOM 998 C CA . VAL A 1 128 ? -9.189 13.819 -9.309 1.00 96.88 128 VAL A CA 1
ATOM 999 C C . VAL A 1 128 ? -10.006 13.353 -10.507 1.00 96.88 128 VAL A C 1
ATOM 1001 O O . VAL A 1 128 ? -10.527 12.236 -10.515 1.00 96.88 128 VAL A O 1
ATOM 1004 N N . GLU A 1 129 ? -10.120 14.213 -11.515 1.00 94.94 129 GLU A N 1
ATOM 1005 C CA . GLU A 1 129 ? -10.843 13.922 -12.751 1.00 94.94 129 GLU A CA 1
ATOM 1006 C C . GLU A 1 129 ? -9.855 13.896 -13.919 1.00 94.94 129 GLU A C 1
ATOM 1008 O O . GLU A 1 129 ? -9.198 14.895 -14.212 1.00 94.94 129 GLU A O 1
ATOM 1013 N N . LEU A 1 130 ? -9.750 12.747 -14.585 1.00 91.00 130 LEU A N 1
ATOM 1014 C CA . LEU A 1 130 ? -8.960 12.560 -15.801 1.00 91.00 130 LEU A CA 1
ATOM 1015 C C . LEU A 1 130 ? -9.881 12.090 -16.933 1.00 91.00 130 LEU A C 1
ATOM 1017 O O . LEU A 1 130 ? -11.026 11.699 -16.708 1.00 91.00 130 LEU A O 1
ATOM 1021 N N . LYS A 1 131 ? -9.394 12.104 -18.180 1.00 84.88 131 LYS A N 1
ATOM 1022 C CA . LYS A 1 131 ? -10.212 11.726 -19.350 1.00 84.88 131 LYS A CA 1
ATOM 1023 C C . LYS A 1 131 ? -10.783 10.299 -19.264 1.00 84.88 131 LYS A C 1
ATOM 1025 O O . LYS A 1 131 ? -11.815 10.046 -19.876 1.00 84.88 131 LYS A O 1
ATOM 1030 N N . GLY A 1 132 ? -10.122 9.393 -18.536 1.00 81.38 132 GLY A N 1
ATOM 1031 C CA . GLY A 1 132 ? -10.500 7.981 -18.398 1.00 81.38 132 GLY A CA 1
ATOM 1032 C C . GLY A 1 132 ? -11.361 7.629 -17.177 1.00 81.38 132 GLY A C 1
ATOM 1033 O O . GLY A 1 132 ? -11.780 6.478 -17.058 1.00 81.38 132 GLY A O 1
ATOM 1034 N N . GLY A 1 133 ? -11.631 8.575 -16.271 1.00 93.81 133 GLY A N 1
ATOM 1035 C CA . GLY A 1 133 ? -12.404 8.297 -15.062 1.00 93.81 133 GLY A CA 1
ATOM 1036 C C . GLY A 1 133 ? -12.156 9.279 -13.923 1.00 93.81 133 GLY A C 1
ATOM 1037 O O . GLY A 1 133 ? -11.511 10.319 -14.080 1.00 93.81 133 GLY A O 1
ATOM 1038 N N . ARG A 1 134 ? -12.677 8.927 -12.748 1.00 95.94 134 ARG A N 1
ATOM 1039 C CA . ARG A 1 134 ? -12.503 9.687 -11.509 1.00 95.94 134 ARG A CA 1
ATOM 1040 C C . ARG A 1 134 ? -11.937 8.796 -10.421 1.00 95.94 134 ARG A C 1
ATOM 1042 O O . ARG A 1 134 ? -12.366 7.653 -10.264 1.00 95.94 134 ARG A O 1
ATOM 1049 N N . ALA A 1 135 ? -11.032 9.357 -9.634 1.00 97.50 135 ALA A N 1
ATOM 1050 C CA . ALA A 1 135 ? -10.442 8.684 -8.488 1.00 97.50 135 ALA A CA 1
ATOM 1051 C C . ALA A 1 135 ? -10.426 9.598 -7.258 1.00 97.50 135 ALA A C 1
ATOM 1053 O O . ALA A 1 135 ? -10.311 10.819 -7.384 1.00 97.50 135 ALA A O 1
ATOM 1054 N N . GLU A 1 136 ? -10.531 9.015 -6.066 1.00 97.94 136 GLU A N 1
ATOM 1055 C CA . GLU A 1 136 ? -10.179 9.696 -4.823 1.00 97.94 136 GLU A CA 1
ATOM 1056 C C . GLU A 1 136 ? -8.682 9.496 -4.576 1.00 97.94 136 GLU A C 1
ATOM 1058 O O . GLU A 1 136 ? -8.221 8.378 -4.367 1.00 97.94 136 GLU A O 1
ATOM 1063 N N . LEU A 1 137 ? -7.918 10.587 -4.593 1.00 98.19 137 LEU A N 1
ATOM 1064 C CA . LEU A 1 137 ? -6.554 10.616 -4.078 1.00 98.19 137 LEU A CA 1
ATOM 1065 C C . LEU A 1 137 ? -6.623 10.873 -2.573 1.00 98.19 137 LEU A C 1
ATOM 1067 O O . LEU A 1 137 ? -7.144 11.909 -2.152 1.00 98.19 137 LEU A O 1
ATOM 1071 N N . ALA A 1 138 ? -6.049 9.982 -1.773 1.00 97.88 138 ALA A N 1
ATOM 1072 C CA . ALA A 1 138 ? -5.930 10.120 -0.332 1.00 97.88 138 ALA A CA 1
ATOM 1073 C C . ALA A 1 138 ? -4.468 10.005 0.104 1.00 97.88 138 ALA A C 1
ATOM 1075 O O . ALA A 1 138 ? -3.777 9.048 -0.218 1.00 97.88 138 ALA A O 1
ATOM 1076 N N . VAL A 1 139 ? -4.006 10.985 0.872 1.00 97.50 139 VAL A N 1
ATOM 1077 C CA . VAL A 1 139 ? -2.681 10.993 1.491 1.00 97.50 139 VAL A CA 1
ATOM 1078 C C . VAL A 1 139 ? -2.854 10.897 2.995 1.00 97.50 139 VAL A C 1
ATOM 1080 O O . VAL A 1 139 ? -3.458 11.783 3.608 1.00 97.50 139 VAL A O 1
ATOM 1083 N N . ASP A 1 140 ? -2.318 9.832 3.574 1.00 96.88 140 ASP A N 1
ATOM 1084 C CA . ASP A 1 140 ? -2.435 9.513 4.989 1.00 96.88 140 ASP A CA 1
ATOM 1085 C C . ASP A 1 140 ? -1.090 9.713 5.688 1.00 96.88 140 ASP A C 1
ATOM 1087 O O . ASP A 1 140 ? -0.099 9.109 5.293 1.00 96.88 140 ASP A O 1
ATOM 1091 N N . ASP A 1 141 ? -1.068 10.532 6.742 1.00 95.31 141 ASP A N 1
ATOM 1092 C CA . ASP A 1 141 ? 0.113 10.787 7.582 1.00 95.31 141 ASP A CA 1
ATOM 1093 C C . ASP A 1 141 ? -0.257 10.613 9.062 1.00 95.31 141 ASP A C 1
ATOM 1095 O O . ASP A 1 141 ? -1.166 11.275 9.582 1.00 95.31 141 ASP A O 1
ATOM 1099 N N . GLY A 1 142 ? 0.410 9.687 9.748 1.00 96.00 142 GLY A N 1
ATOM 1100 C CA . GLY A 1 142 ? 0.103 9.337 11.130 1.00 96.00 142 GLY A CA 1
ATOM 1101 C C . GLY A 1 142 ? 0.860 8.116 11.641 1.00 96.00 142 GLY A C 1
ATOM 1102 O O . GLY A 1 142 ? 2.066 7.983 11.439 1.00 96.00 142 GLY A O 1
ATOM 1103 N N . TYR A 1 143 ? 0.167 7.245 12.375 1.00 97.06 143 TYR A N 1
ATOM 1104 C CA . TYR A 1 143 ? 0.771 6.080 13.016 1.00 97.06 143 TYR A CA 1
ATOM 1105 C C . TYR A 1 143 ? -0.210 4.924 13.231 1.00 97.06 143 TYR A C 1
ATOM 1107 O O . TYR A 1 143 ? -1.429 5.093 13.283 1.00 97.06 143 TYR A O 1
ATOM 1115 N N . ILE A 1 144 ? 0.359 3.740 13.420 1.00 97.69 144 ILE A N 1
ATOM 1116 C CA . ILE A 1 144 ? -0.295 2.537 13.930 1.00 97.69 144 ILE A CA 1
ATOM 1117 C C . ILE A 1 144 ? 0.080 2.393 15.408 1.00 97.69 144 ILE A C 1
ATOM 1119 O O . ILE A 1 144 ? 1.242 2.604 15.755 1.00 97.69 144 ILE A O 1
ATOM 1123 N N . LEU A 1 145 ? -0.874 2.058 16.276 1.00 97.94 145 LEU A N 1
ATOM 1124 C CA . LEU A 1 145 ? -0.655 1.792 17.700 1.00 97.94 145 LEU A CA 1
ATOM 1125 C C . LEU A 1 145 ? -1.130 0.375 18.038 1.00 97.94 145 LEU A C 1
ATOM 1127 O O . LEU A 1 145 ? -2.299 0.055 17.844 1.00 97.94 145 LEU A O 1
ATOM 1131 N N . ALA A 1 146 ? -0.243 -0.448 18.590 1.00 96.69 146 ALA A N 1
ATOM 1132 C CA . ALA A 1 146 ? -0.572 -1.775 19.107 1.00 96.69 146 ALA A CA 1
ATOM 1133 C C . ALA A 1 146 ? 0.184 -2.011 20.418 1.00 96.69 146 ALA A C 1
ATOM 1135 O O . ALA A 1 146 ? 1.387 -1.768 20.485 1.00 96.69 146 ALA A O 1
ATOM 1136 N N . GLY A 1 147 ? -0.509 -2.433 21.481 1.00 92.00 147 GLY A N 1
ATOM 1137 C CA . GLY A 1 147 ? 0.131 -2.733 22.772 1.00 92.00 147 GLY A CA 1
ATOM 1138 C C . GLY A 1 147 ? 0.972 -1.587 23.362 1.00 92.00 147 GLY A C 1
ATOM 1139 O O . GLY A 1 147 ? 1.962 -1.838 24.040 1.00 92.00 147 GLY A O 1
ATOM 1140 N N . GLY A 1 148 ? 0.631 -0.325 23.067 1.00 93.25 148 GLY A N 1
ATOM 1141 C CA . GLY A 1 148 ? 1.402 0.855 23.485 1.00 93.25 148 GLY A CA 1
ATOM 1142 C C . GLY A 1 148 ? 2.588 1.222 22.578 1.00 93.25 148 GLY A C 1
ATOM 1143 O O . GLY A 1 148 ? 3.162 2.299 22.742 1.00 93.25 148 GLY A O 1
ATOM 1144 N N . VAL A 1 149 ? 2.931 0.386 21.596 1.00 95.06 149 VAL A N 1
ATOM 1145 C CA . VAL A 1 149 ? 3.996 0.638 20.615 1.00 95.06 149 VAL A CA 1
ATOM 1146 C C . VAL A 1 149 ? 3.426 1.379 19.411 1.00 95.06 149 VAL A C 1
ATOM 1148 O O . VAL A 1 149 ? 2.381 0.999 18.885 1.00 95.06 149 VAL A O 1
ATOM 1151 N N . LYS A 1 150 ? 4.120 2.432 18.962 1.00 95.50 150 LYS A N 1
ATOM 1152 C CA . LYS A 1 150 ? 3.756 3.202 17.765 1.00 95.50 150 LYS A CA 1
ATOM 1153 C C . LYS A 1 150 ? 4.684 2.888 16.598 1.00 95.50 150 LYS A C 1
ATOM 1155 O O . LYS A 1 150 ? 5.899 2.911 16.769 1.00 95.50 150 LYS A O 1
ATOM 1160 N N . SER A 1 151 ? 4.105 2.694 15.417 1.00 93.06 151 SER A N 1
ATOM 1161 C CA . SER A 1 151 ? 4.827 2.614 14.144 1.00 93.06 151 SER A CA 1
ATOM 1162 C C . SER A 1 151 ? 4.353 3.721 13.194 1.00 93.06 151 SER A C 1
ATOM 1164 O O . SER A 1 151 ? 3.140 3.930 13.101 1.00 93.06 151 SER A O 1
ATOM 1166 N N . PRO A 1 152 ? 5.248 4.461 12.514 1.00 92.88 152 PRO A N 1
ATOM 1167 C CA . PRO A 1 152 ? 4.859 5.483 11.545 1.00 92.88 152 PRO A CA 1
ATOM 1168 C C . PRO A 1 152 ? 3.990 4.929 10.409 1.00 92.88 152 PRO A C 1
ATOM 1170 O O . PRO A 1 152 ? 4.185 3.809 9.942 1.00 92.88 152 PRO A O 1
ATOM 1173 N N . LEU A 1 153 ? 3.054 5.746 9.933 1.00 93.75 153 LEU A N 1
ATOM 1174 C CA . LEU A 1 153 ? 2.204 5.458 8.784 1.00 93.75 153 LEU A CA 1
ATOM 1175 C C . LEU A 1 153 ? 2.232 6.663 7.846 1.00 93.75 153 LEU A C 1
ATOM 1177 O O . LEU A 1 153 ? 1.831 7.754 8.239 1.00 93.75 153 LEU A O 1
ATOM 1181 N N . SER A 1 154 ? 2.706 6.453 6.623 1.00 94.00 154 SER A N 1
ATOM 1182 C CA . SER A 1 154 ? 2.730 7.469 5.574 1.00 94.00 154 SER A CA 1
ATOM 1183 C C . SER A 1 154 ? 2.531 6.792 4.226 1.00 94.00 154 SER A C 1
ATOM 1185 O O . SER A 1 154 ? 3.378 6.014 3.779 1.00 94.00 154 SER A O 1
ATOM 1187 N N . GLU A 1 155 ? 1.379 7.029 3.611 1.00 95.56 155 GLU A N 1
ATOM 1188 C CA . GLU A 1 155 ? 0.989 6.365 2.370 1.00 95.56 155 GLU A CA 1
ATOM 1189 C C . GLU A 1 155 ? 0.037 7.203 1.520 1.00 95.56 155 GLU A C 1
ATOM 1191 O O . GLU A 1 155 ? -0.635 8.117 2.002 1.00 95.56 155 GLU A O 1
ATOM 1196 N N . VAL A 1 156 ? 0.014 6.876 0.232 1.00 97.44 156 VAL A N 1
ATOM 1197 C CA . VAL A 1 156 ? -0.911 7.410 -0.762 1.00 97.44 156 VAL A CA 1
ATOM 1198 C C . VAL A 1 156 ? -1.814 6.269 -1.221 1.00 97.44 156 VAL A C 1
ATOM 1200 O O . VAL A 1 156 ? -1.328 5.216 -1.633 1.00 97.44 156 VAL A O 1
ATOM 1203 N N . GLU A 1 157 ? -3.122 6.480 -1.152 1.00 97.94 157 GLU A N 1
ATOM 1204 C CA . GLU A 1 157 ? -4.144 5.598 -1.712 1.00 97.94 157 GLU A CA 1
ATOM 1205 C C . GLU A 1 157 ? -4.845 6.327 -2.863 1.00 97.94 157 GLU A C 1
ATOM 1207 O O . GLU A 1 157 ? -5.123 7.527 -2.781 1.00 97.94 157 GLU A O 1
ATOM 1212 N N . ILE A 1 158 ? -5.110 5.610 -3.950 1.00 98.25 158 ILE A N 1
ATOM 1213 C CA . ILE A 1 158 ? -5.845 6.111 -5.110 1.00 98.25 158 ILE A CA 1
ATOM 1214 C C . ILE A 1 158 ? -7.002 5.148 -5.343 1.00 98.25 158 ILE A C 1
ATOM 1216 O O . ILE A 1 158 ? -6.794 4.043 -5.839 1.00 98.25 158 ILE A O 1
ATOM 1220 N N . GLU A 1 159 ? -8.207 5.546 -4.960 1.00 97.81 159 GLU A N 1
ATOM 1221 C CA . GLU A 1 159 ? -9.402 4.701 -5.020 1.00 97.81 159 GLU A CA 1
ATOM 1222 C C . GLU A 1 159 ? -10.262 5.065 -6.233 1.00 97.81 159 GLU A C 1
ATOM 1224 O O . GLU A 1 159 ? -10.494 6.242 -6.519 1.00 97.81 159 GLU A O 1
ATOM 1229 N N . LEU A 1 160 ? -10.740 4.064 -6.971 1.00 97.25 160 LEU A N 1
ATOM 1230 C CA . LEU A 1 160 ? -11.584 4.274 -8.144 1.00 97.25 160 LEU A CA 1
ATOM 1231 C C . LEU A 1 160 ? -12.991 4.714 -7.727 1.00 97.25 160 LEU A C 1
ATOM 1233 O O . LEU A 1 160 ? -13.695 3.984 -7.037 1.00 97.25 160 LEU A O 1
ATOM 1237 N N . ILE A 1 161 ? -13.436 5.873 -8.217 1.00 96.12 161 ILE A N 1
ATOM 1238 C CA . ILE A 1 161 ? -14.822 6.336 -8.048 1.00 96.12 161 ILE A CA 1
ATOM 1239 C C . ILE A 1 161 ? -15.676 5.882 -9.235 1.00 96.12 161 ILE A C 1
ATOM 1241 O O . ILE A 1 161 ? -16.803 5.429 -9.052 1.00 96.12 161 ILE A O 1
ATOM 1245 N N . ASP A 1 162 ? -15.162 6.063 -10.454 1.00 94.31 162 ASP A N 1
ATOM 1246 C CA . ASP A 1 162 ? -15.844 5.728 -11.708 1.00 94.31 162 ASP A CA 1
ATOM 1247 C C . ASP A 1 162 ? -14.834 5.625 -12.867 1.00 94.31 162 ASP A C 1
ATOM 1249 O O . ASP A 1 162 ? -13.798 6.295 -12.843 1.00 94.31 162 ASP A O 1
ATOM 1253 N N . GLY A 1 163 ? -15.146 4.832 -13.894 1.00 93.19 163 GLY A N 1
ATOM 1254 C CA . GLY A 1 163 ? -14.269 4.569 -15.044 1.00 93.19 163 GLY A CA 1
ATOM 1255 C C . GLY A 1 163 ? -13.483 3.255 -14.948 1.00 93.19 163 GLY A C 1
ATOM 1256 O O . GLY A 1 163 ? -13.902 2.317 -14.271 1.00 93.19 163 GLY A O 1
ATOM 1257 N N . ASP A 1 164 ? -12.354 3.170 -15.661 1.00 91.38 164 ASP A N 1
ATOM 1258 C CA . ASP A 1 164 ? -11.471 1.991 -15.654 1.00 91.38 164 ASP A CA 1
ATOM 1259 C C . ASP A 1 164 ? -10.293 2.158 -14.681 1.00 91.38 164 ASP A C 1
ATOM 1261 O O . ASP A 1 164 ? -9.783 3.259 -14.473 1.00 91.38 164 ASP A O 1
ATOM 1265 N N . ALA A 1 165 ? -9.792 1.043 -14.140 1.00 92.12 165 ALA A N 1
ATOM 1266 C CA . ALA A 1 165 ? -8.650 1.025 -13.227 1.00 92.12 165 ALA A CA 1
ATOM 1267 C C . ALA A 1 165 ? -7.346 1.599 -13.827 1.00 92.12 165 ALA A C 1
ATOM 1269 O O . ALA A 1 165 ? -6.398 1.852 -13.088 1.00 92.12 165 ALA A O 1
ATOM 1270 N N . GLY A 1 166 ? -7.250 1.796 -15.146 1.00 93.69 166 GLY A N 1
ATOM 1271 C CA . GLY A 1 166 ? -6.164 2.531 -15.799 1.00 93.69 166 GLY A CA 1
ATOM 1272 C C . GLY A 1 166 ? -5.975 3.946 -15.243 1.00 93.69 166 GLY A C 1
ATOM 1273 O O . GLY A 1 166 ? -4.833 4.359 -15.038 1.00 93.69 166 GLY A O 1
ATOM 1274 N N . VAL A 1 167 ? -7.066 4.631 -14.863 1.00 95.38 167 VAL A N 1
ATOM 1275 C CA . VAL A 1 167 ? -6.999 5.987 -14.285 1.00 95.38 167 VAL A CA 1
ATOM 1276 C C . VAL A 1 167 ? -6.180 6.027 -12.993 1.00 95.38 167 VAL A C 1
ATOM 1278 O O . VAL A 1 167 ? -5.500 7.012 -12.718 1.00 95.38 167 VAL A O 1
ATOM 1281 N N . LEU A 1 168 ? -6.180 4.936 -12.217 1.00 97.25 168 LEU A N 1
ATOM 1282 C CA . LEU A 1 168 ? -5.411 4.852 -10.974 1.00 97.25 168 LEU A CA 1
ATOM 1283 C C . LEU A 1 168 ? -3.912 4.910 -11.252 1.00 97.25 168 LEU A C 1
ATOM 1285 O O . LEU A 1 168 ? -3.178 5.587 -10.537 1.00 97.25 168 LEU A O 1
ATOM 1289 N N . PHE A 1 169 ? -3.464 4.249 -12.321 1.00 96.62 169 PHE A N 1
ATOM 1290 C CA . PHE A 1 169 ? -2.063 4.272 -12.719 1.00 96.62 169 PHE A CA 1
ATOM 1291 C C . PHE A 1 169 ? -1.665 5.612 -13.333 1.00 96.62 169 PHE A C 1
ATOM 1293 O O . PHE A 1 169 ? -0.528 6.026 -13.139 1.00 96.62 169 PHE A O 1
ATOM 1300 N N . GLU A 1 170 ? -2.556 6.295 -14.058 1.00 95.94 170 GLU A N 1
ATOM 1301 C CA . GLU A 1 170 ? -2.294 7.659 -14.548 1.00 95.94 170 GLU A CA 1
ATOM 1302 C C . GLU A 1 170 ? -2.062 8.626 -13.377 1.00 95.94 170 GLU A C 1
ATOM 1304 O O . GLU A 1 170 ? -1.081 9.368 -13.360 1.00 95.94 170 GLU A O 1
ATOM 1309 N N . VAL A 1 171 ? -2.916 8.573 -12.347 1.00 97.31 171 VAL A N 1
ATOM 1310 C CA . VAL A 1 171 ? -2.725 9.380 -11.132 1.00 97.31 171 VAL A CA 1
ATOM 1311 C C . VAL A 1 171 ? -1.445 8.967 -10.401 1.00 97.31 171 VAL A C 1
ATOM 1313 O O . VAL A 1 171 ? -0.678 9.835 -9.990 1.00 97.31 171 VAL A O 1
ATOM 1316 N N . ALA A 1 172 ? -1.170 7.667 -10.272 1.00 97.62 172 ALA A N 1
ATOM 1317 C CA . ALA A 1 172 ? 0.018 7.162 -9.584 1.00 97.62 172 ALA A CA 1
ATOM 1318 C C . ALA A 1 172 ? 1.328 7.593 -10.241 1.00 97.62 172 ALA A C 1
ATOM 1320 O O . ALA A 1 172 ? 2.289 7.901 -9.542 1.00 97.62 172 ALA A O 1
ATOM 1321 N N . GLU A 1 173 ? 1.365 7.664 -11.571 1.00 96.56 173 GLU A N 1
ATOM 1322 C CA . GLU A 1 173 ? 2.520 8.181 -12.299 1.00 96.56 173 GLU A CA 1
ATOM 1323 C C . GLU A 1 173 ? 2.760 9.655 -11.947 1.00 96.56 173 GLU A C 1
ATOM 1325 O O . GLU A 1 173 ? 3.888 10.046 -11.644 1.00 96.56 173 GLU A O 1
ATOM 1330 N N . ILE A 1 174 ? 1.704 10.473 -11.891 1.00 96.44 174 ILE A N 1
ATOM 1331 C CA . ILE A 1 174 ? 1.813 11.884 -11.489 1.00 96.44 174 ILE A CA 1
ATOM 1332 C C . ILE A 1 174 ? 2.289 12.002 -10.031 1.00 96.44 174 ILE A C 1
ATOM 1334 O O . ILE A 1 174 ? 3.123 12.860 -9.730 1.00 96.44 174 ILE A O 1
ATOM 1338 N N . VAL A 1 175 ? 1.811 11.128 -9.136 1.00 96.94 175 VAL A N 1
ATOM 1339 C CA . VAL A 1 175 ? 2.280 11.043 -7.741 1.00 96.94 175 VAL A CA 1
ATOM 1340 C C . VAL A 1 175 ? 3.769 10.682 -7.688 1.00 96.94 175 VAL A C 1
ATOM 1342 O O . VAL A 1 175 ? 4.532 11.382 -7.022 1.00 96.94 175 VAL A O 1
ATOM 1345 N N . ALA A 1 176 ? 4.202 9.653 -8.420 1.00 96.00 176 ALA A N 1
ATOM 1346 C CA . ALA A 1 176 ? 5.588 9.180 -8.447 1.00 96.00 176 ALA A CA 1
ATOM 1347 C C . ALA A 1 176 ? 6.581 10.232 -8.965 1.00 96.00 176 ALA A C 1
ATOM 1349 O O . ALA A 1 176 ? 7.731 10.263 -8.534 1.00 96.00 176 ALA A O 1
ATOM 1350 N N . HIS A 1 177 ? 6.133 11.137 -9.837 1.00 93.94 177 HIS A N 1
ATOM 1351 C CA . HIS A 1 177 ? 6.934 12.272 -10.302 1.00 93.94 177 HIS A CA 1
ATOM 1352 C C . HIS A 1 177 ? 6.900 13.490 -9.362 1.00 93.94 177 HIS A C 1
ATOM 1354 O O . HIS A 1 177 ? 7.666 14.435 -9.560 1.00 93.94 177 HIS A O 1
ATOM 1360 N N . ALA A 1 178 ? 6.000 13.525 -8.376 1.00 92.88 178 ALA A N 1
ATOM 1361 C CA . ALA A 1 178 ? 5.851 14.647 -7.447 1.00 92.88 178 ALA A CA 1
ATOM 1362 C C . ALA A 1 178 ? 6.459 14.379 -6.061 1.00 92.88 178 ALA A C 1
ATOM 1364 O O . ALA A 1 178 ? 6.760 15.328 -5.337 1.00 92.88 178 ALA A O 1
ATOM 1365 N N . MET A 1 179 ? 6.619 13.114 -5.669 1.00 92.25 179 MET A N 1
ATOM 1366 C CA . MET A 1 179 ? 7.138 12.728 -4.357 1.00 92.25 179 MET A CA 1
ATOM 1367 C C . MET A 1 179 ? 7.797 11.344 -4.373 1.00 92.25 179 MET A C 1
ATOM 1369 O O . MET A 1 179 ? 7.527 10.512 -5.232 1.00 92.25 179 MET A O 1
ATOM 1373 N N . SER A 1 180 ? 8.649 11.093 -3.382 1.00 92.88 180 SER A N 1
ATOM 1374 C CA . SER A 1 180 ? 9.297 9.808 -3.123 1.00 92.88 180 SER A CA 1
ATOM 1375 C C . SER A 1 180 ? 8.288 8.814 -2.556 1.00 92.88 180 SER A C 1
ATOM 1377 O O . SER A 1 180 ? 8.044 8.764 -1.343 1.00 92.88 180 SER A O 1
ATOM 1379 N N . VAL A 1 181 ? 7.709 8.033 -3.460 1.00 95.00 181 VAL A N 1
ATOM 1380 C CA . VAL A 1 181 ? 6.750 6.963 -3.181 1.00 95.00 181 VAL A CA 1
ATOM 1381 C C . VAL A 1 181 ? 7.211 5.649 -3.796 1.00 95.00 181 VAL A C 1
ATOM 1383 O O . VAL A 1 181 ? 8.092 5.627 -4.650 1.00 95.00 181 VAL A O 1
ATOM 1386 N N . MET A 1 182 ? 6.593 4.556 -3.371 1.00 95.56 182 MET A N 1
ATOM 1387 C CA . MET A 1 182 ? 6.758 3.225 -3.945 1.00 95.56 182 MET A CA 1
ATOM 1388 C C . MET A 1 182 ? 5.413 2.514 -3.880 1.00 95.56 182 MET A C 1
ATOM 1390 O O . MET A 1 182 ? 4.745 2.584 -2.851 1.00 95.56 182 MET A O 1
ATOM 1394 N N . VAL A 1 183 ? 5.017 1.826 -4.950 1.00 97.31 183 VAL A N 1
ATOM 1395 C CA . VAL A 1 183 ? 3.833 0.953 -4.947 1.00 97.31 183 VAL A CA 1
ATOM 1396 C C . VAL A 1 183 ? 3.897 -0.045 -3.778 1.00 97.31 183 VAL A C 1
ATOM 1398 O O . VAL A 1 183 ? 4.979 -0.477 -3.387 1.00 97.31 183 VAL A O 1
AT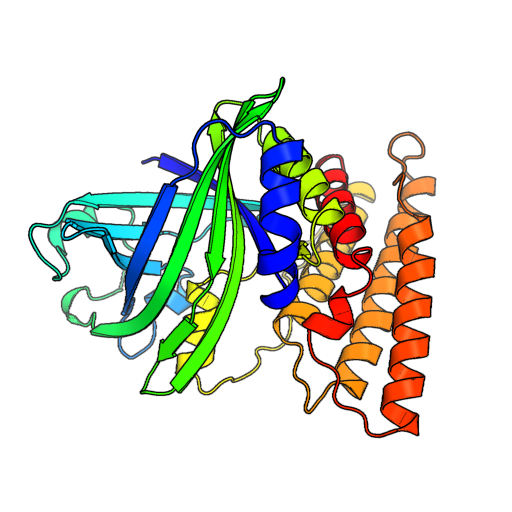OM 1401 N N . ALA A 1 184 ? 2.754 -0.397 -3.185 1.00 95.56 184 ALA A N 1
ATOM 1402 C CA . ALA A 1 184 ? 2.706 -1.230 -1.986 1.00 95.56 184 ALA A CA 1
ATOM 1403 C C . ALA A 1 184 ? 1.571 -2.262 -2.013 1.00 95.56 184 ALA A C 1
ATOM 1405 O O . ALA A 1 184 ? 0.396 -1.906 -2.090 1.00 95.56 184 ALA A O 1
ATOM 1406 N N . ASP A 1 185 ? 1.915 -3.542 -1.845 1.00 94.19 185 ASP A N 1
ATOM 1407 C CA . ASP A 1 185 ? 0.925 -4.624 -1.724 1.00 94.19 185 ASP A CA 1
ATOM 1408 C C . ASP A 1 185 ? 0.348 -4.716 -0.294 1.00 94.19 185 ASP A C 1
ATOM 1410 O O . ASP A 1 185 ? -0.830 -5.025 -0.098 1.00 94.19 185 ASP A O 1
ATOM 1414 N N . VAL A 1 186 ? 1.138 -4.349 0.718 1.00 92.44 186 VAL A N 1
ATOM 1415 C CA . VAL A 1 186 ? 0.790 -4.504 2.138 1.00 92.44 186 VAL A CA 1
ATOM 1416 C C . VAL A 1 186 ? -0.273 -3.488 2.573 1.00 92.44 186 VAL A C 1
ATOM 1418 O O . VAL A 1 186 ? -0.150 -2.283 2.353 1.00 92.44 186 VAL A O 1
ATOM 1421 N N . SER A 1 187 ? -1.349 -3.957 3.202 1.00 94.12 187 SER A N 1
ATOM 1422 C CA . SER A 1 187 ? -2.409 -3.114 3.773 1.00 94.12 187 SER A CA 1
ATOM 1423 C C . SER A 1 187 ? -2.056 -2.540 5.152 1.00 94.12 187 SER A C 1
ATOM 1425 O O . SER A 1 187 ? -1.248 -3.093 5.900 1.00 94.12 187 SER A O 1
ATOM 1427 N N . LYS A 1 188 ? -2.749 -1.464 5.555 1.00 95.75 188 LYS A N 1
ATOM 1428 C CA . LYS A 1 188 ? -2.695 -0.940 6.934 1.00 95.75 188 LYS A CA 1
ATOM 1429 C C . LYS A 1 188 ? -2.990 -2.019 7.983 1.00 95.75 188 LYS A C 1
ATOM 1431 O O . LYS A 1 188 ? -2.372 -2.019 9.045 1.00 95.75 188 LYS A O 1
ATOM 1436 N N . ALA A 1 189 ? -3.922 -2.929 7.683 1.00 95.75 189 ALA A N 1
ATOM 1437 C CA . ALA A 1 189 ? -4.273 -4.026 8.577 1.00 95.75 189 ALA A CA 1
ATOM 1438 C C . ALA A 1 189 ? -3.093 -4.992 8.758 1.00 95.75 189 ALA A C 1
ATOM 1440 O O . ALA A 1 189 ? -2.719 -5.295 9.887 1.00 95.75 189 ALA A O 1
ATOM 1441 N N . GLU A 1 190 ? -2.445 -5.406 7.666 1.00 93.81 190 GLU A N 1
ATOM 1442 C CA . GLU A 1 190 ? -1.260 -6.272 7.716 1.00 93.81 190 GLU A CA 1
ATOM 1443 C C . GLU A 1 190 ? -0.089 -5.626 8.467 1.00 93.81 190 GLU A C 1
ATOM 1445 O O . GLU A 1 190 ? 0.560 -6.295 9.274 1.00 93.81 190 GLU A O 1
ATOM 1450 N N . LYS A 1 191 ? 0.151 -4.320 8.268 1.00 94.25 191 LYS A N 1
ATOM 1451 C CA . LYS A 1 191 ? 1.137 -3.556 9.056 1.00 94.25 191 LYS A CA 1
ATOM 1452 C C . LYS A 1 191 ? 0.782 -3.559 10.551 1.00 94.25 191 LYS A C 1
ATOM 1454 O O . LYS A 1 191 ? 1.663 -3.726 11.392 1.00 94.25 191 LYS A O 1
ATOM 1459 N N . GLY A 1 192 ? -0.503 -3.432 10.887 1.00 96.19 192 GLY A N 1
ATOM 1460 C CA . GLY A 1 192 ? -1.007 -3.528 12.259 1.00 96.19 192 GLY A CA 1
ATOM 1461 C C . GLY A 1 192 ? -0.776 -4.889 12.905 1.00 96.19 192 GLY A C 1
ATOM 1462 O O . GLY A 1 192 ? -0.199 -4.959 13.987 1.00 96.19 192 GLY A O 1
ATOM 1463 N N . TYR A 1 193 ? -1.126 -5.981 12.225 1.00 95.44 193 TYR A N 1
ATOM 1464 C CA . TYR A 1 193 ? -0.880 -7.332 12.738 1.00 95.44 193 TYR A CA 1
ATOM 1465 C C . TYR A 1 193 ? 0.611 -7.656 12.888 1.00 95.44 193 TYR A C 1
ATOM 1467 O O . TYR A 1 193 ? 0.993 -8.359 13.826 1.00 95.44 193 TYR A O 1
ATOM 1475 N N . ARG A 1 194 ? 1.471 -7.121 12.010 1.00 92.62 194 ARG A N 1
ATOM 1476 C CA . ARG A 1 194 ? 2.930 -7.220 12.172 1.00 92.62 194 ARG A CA 1
ATOM 1477 C C . ARG A 1 194 ? 3.393 -6.540 13.459 1.00 92.62 194 ARG A C 1
ATOM 1479 O O . ARG A 1 194 ? 4.189 -7.116 14.193 1.00 92.62 194 ARG A O 1
ATOM 1486 N N . LEU A 1 195 ? 2.855 -5.356 13.761 1.00 93.75 195 LEU A N 1
ATOM 1487 C CA . LEU A 1 195 ? 3.163 -4.637 14.997 1.00 93.75 195 LEU A CA 1
ATOM 1488 C C . LEU A 1 195 ? 2.666 -5.391 16.242 1.00 93.75 195 LEU A C 1
ATOM 1490 O O . LEU A 1 195 ? 3.400 -5.486 17.221 1.00 93.75 195 LEU A O 1
ATOM 1494 N N . VAL A 1 196 ? 1.462 -5.977 16.186 1.00 93.94 196 VAL A N 1
ATOM 1495 C CA . VAL A 1 196 ? 0.918 -6.847 17.252 1.00 93.94 196 VAL A CA 1
ATOM 1496 C C . VAL A 1 196 ? 1.829 -8.051 17.514 1.00 93.94 196 VAL A C 1
ATOM 1498 O O . VAL A 1 196 ? 2.042 -8.416 18.665 1.00 93.94 196 VAL A O 1
ATOM 1501 N N . SER A 1 197 ? 2.413 -8.630 16.463 1.00 90.25 197 SER A N 1
ATOM 1502 C CA . SER A 1 197 ? 3.300 -9.803 16.549 1.00 90.25 197 SER A CA 1
ATOM 1503 C C . SER A 1 197 ? 4.745 -9.443 16.933 1.00 90.25 197 SER A C 1
ATOM 1505 O O . SER A 1 197 ? 5.662 -10.217 16.686 1.00 90.25 197 SER A O 1
ATOM 1507 N N . GLY A 1 198 ? 4.985 -8.247 17.482 1.00 87.00 198 GLY A N 1
ATOM 1508 C CA . GLY A 1 198 ? 6.318 -7.816 17.913 1.00 87.00 198 GLY A CA 1
ATOM 1509 C C . GLY A 1 198 ? 7.298 -7.527 16.773 1.00 87.00 198 GLY A C 1
ATOM 1510 O O . GLY A 1 198 ? 8.502 -7.501 17.008 1.00 87.00 198 GLY A O 1
ATOM 1511 N N . GLY A 1 199 ? 6.803 -7.304 15.551 1.00 77.88 199 GLY A N 1
ATOM 1512 C CA . GLY A 1 199 ? 7.650 -7.046 14.387 1.00 77.88 199 GLY A CA 1
ATOM 1513 C C . GLY A 1 199 ? 8.240 -8.302 13.746 1.00 77.88 199 GLY A C 1
ATOM 1514 O O . GLY A 1 199 ? 9.172 -8.180 12.960 1.00 77.88 199 GLY A O 1
ATOM 1515 N N . GLU A 1 200 ? 7.723 -9.501 14.047 1.00 74.56 200 GLU A N 1
ATOM 1516 C CA . GLU A 1 200 ? 8.165 -10.723 13.369 1.00 74.56 200 GLU A CA 1
ATOM 1517 C C . GLU A 1 200 ? 8.050 -10.583 11.841 1.00 74.56 200 GLU A C 1
ATOM 1519 O O . GLU A 1 200 ? 6.958 -10.466 11.270 1.00 74.56 200 GLU A O 1
ATOM 1524 N N . MET A 1 201 ? 9.205 -10.603 11.170 1.00 68.25 201 MET A N 1
ATOM 1525 C CA . MET A 1 201 ? 9.280 -10.612 9.716 1.00 68.25 201 MET A CA 1
ATOM 1526 C C . MET A 1 201 ? 8.839 -11.977 9.199 1.00 68.25 201 MET A C 1
ATOM 1528 O O . MET A 1 201 ? 9.483 -13.000 9.439 1.00 68.25 201 MET A O 1
ATOM 1532 N N . LYS A 1 202 ? 7.741 -11.996 8.444 1.00 75.69 202 LYS A N 1
ATOM 1533 C CA . LYS A 1 202 ? 7.366 -13.183 7.673 1.00 75.69 202 LYS A CA 1
ATOM 1534 C C . LYS A 1 202 ? 8.374 -13.380 6.548 1.00 75.69 202 LYS A C 1
ATOM 1536 O O . LYS A 1 202 ? 8.776 -12.413 5.917 1.00 75.69 202 LYS A O 1
ATOM 1541 N N . ALA A 1 203 ? 8.740 -14.622 6.252 1.00 84.94 203 ALA A N 1
ATOM 1542 C CA . ALA A 1 203 ? 9.469 -14.908 5.022 1.00 84.94 203 ALA A CA 1
ATOM 1543 C C . ALA A 1 203 ? 8.606 -14.532 3.806 1.00 84.94 203 ALA A C 1
ATOM 1545 O O . ALA A 1 203 ? 7.387 -14.740 3.820 1.00 84.94 203 ALA A O 1
ATOM 1546 N N . PHE A 1 204 ? 9.235 -14.007 2.751 1.00 89.19 204 PHE A N 1
ATOM 1547 C CA . PHE A 1 204 ? 8.536 -13.775 1.492 1.00 89.19 204 PHE A CA 1
ATOM 1548 C C . PHE A 1 204 ? 7.983 -15.101 0.957 1.00 89.19 204 PHE A C 1
ATOM 1550 O O . PHE A 1 204 ? 8.699 -16.097 0.849 1.00 89.19 204 PHE A O 1
ATOM 1557 N N . SER A 1 205 ? 6.701 -15.102 0.606 1.00 87.94 205 SER A N 1
ATOM 1558 C CA . SER A 1 205 ? 6.014 -16.255 0.037 1.00 87.94 205 SER A CA 1
ATOM 1559 C C . SER A 1 205 ? 5.143 -15.791 -1.116 1.00 87.94 205 SER A C 1
ATOM 1561 O O . SER A 1 205 ? 4.395 -14.825 -0.984 1.00 87.94 205 SER A O 1
ATOM 1563 N N . TYR A 1 206 ? 5.213 -16.512 -2.229 1.00 86.69 206 TYR A N 1
ATOM 1564 C CA . TYR A 1 206 ? 4.417 -16.246 -3.416 1.00 86.69 206 TYR A CA 1
ATOM 1565 C C . TYR A 1 206 ? 4.021 -17.585 -4.047 1.00 86.69 206 TYR A C 1
ATOM 1567 O O . TYR A 1 206 ? 4.914 -18.372 -4.385 1.00 86.69 206 TYR A O 1
ATOM 1575 N N . PRO A 1 207 ? 2.719 -17.896 -4.160 1.00 82.69 207 PRO A N 1
ATOM 1576 C CA . PRO A 1 207 ? 2.278 -19.159 -4.730 1.00 82.69 207 PRO A CA 1
ATOM 1577 C C . PRO A 1 207 ? 2.519 -19.144 -6.241 1.00 82.69 207 PRO A C 1
ATOM 1579 O O . PRO A 1 207 ? 1.878 -18.385 -6.949 1.00 82.69 207 PRO A O 1
ATOM 1582 N N . LEU A 1 208 ? 3.425 -19.989 -6.735 1.00 78.50 208 LEU A N 1
ATOM 1583 C CA . LEU A 1 208 ? 3.588 -20.205 -8.174 1.00 78.50 208 LEU A CA 1
ATOM 1584 C C . LEU A 1 208 ? 2.670 -21.345 -8.617 1.00 78.50 208 LEU A C 1
ATOM 1586 O O . LEU A 1 208 ? 2.794 -22.474 -8.134 1.00 78.50 208 LEU A O 1
ATOM 1590 N N . GLY A 1 209 ? 1.746 -21.049 -9.528 1.00 73.75 209 GLY A N 1
ATOM 1591 C CA . GLY A 1 209 ? 0.889 -22.060 -10.145 1.00 73.75 209 GLY A CA 1
ATOM 1592 C C . GLY A 1 209 ? 1.624 -22.931 -11.171 1.00 73.75 209 GLY A C 1
ATOM 1593 O O . GLY A 1 209 ? 2.707 -22.596 -11.652 1.00 73.75 209 GLY A O 1
ATOM 1594 N N . CYS A 1 210 ? 1.011 -24.053 -11.562 1.00 71.31 210 CYS A N 1
ATOM 1595 C CA . CYS A 1 210 ? 1.420 -24.766 -12.773 1.00 71.31 210 CYS A CA 1
ATOM 1596 C C . CYS A 1 210 ? 0.951 -23.969 -13.991 1.00 71.31 210 CYS A C 1
ATOM 1598 O O . CYS A 1 210 ? -0.236 -23.965 -14.317 1.00 71.31 210 CYS A O 1
ATOM 1600 N N . VAL A 1 211 ? 1.883 -23.295 -14.655 1.00 75.94 211 VAL A N 1
ATOM 1601 C CA . VAL A 1 211 ? 1.593 -22.471 -15.827 1.00 75.94 211 VAL A CA 1
ATOM 1602 C C . VAL A 1 211 ? 1.939 -23.233 -17.109 1.00 75.94 211 VAL A C 1
ATOM 1604 O O . VAL A 1 211 ? 2.951 -23.931 -17.161 1.00 75.94 211 VAL A O 1
ATOM 1607 N N . SER A 1 212 ? 1.077 -23.143 -18.126 1.00 78.19 212 SER A N 1
ATOM 1608 C CA . SER A 1 212 ? 1.147 -24.009 -19.318 1.00 78.19 212 SER A CA 1
ATOM 1609 C C . SER A 1 212 ? 1.769 -23.366 -20.564 1.00 78.19 212 SER A C 1
ATOM 1611 O O . SER A 1 212 ? 2.176 -24.095 -21.467 1.00 78.19 212 SER A O 1
ATOM 1613 N N . ASP A 1 213 ? 1.892 -22.037 -20.612 1.00 86.94 213 ASP A N 1
ATOM 1614 C CA . ASP A 1 213 ? 2.454 -21.302 -21.749 1.00 86.94 213 ASP A CA 1
ATOM 1615 C C . ASP A 1 213 ? 3.502 -20.261 -21.322 1.00 86.94 213 ASP A C 1
ATOM 1617 O O . ASP A 1 213 ? 3.498 -19.762 -20.194 1.00 86.94 213 ASP A O 1
ATOM 1621 N N . SER A 1 214 ? 4.404 -19.918 -22.244 1.00 83.56 214 SER A N 1
ATOM 1622 C CA . SER A 1 214 ? 5.554 -19.057 -21.959 1.00 83.56 214 SER A CA 1
ATOM 1623 C C . SER A 1 214 ? 5.176 -17.635 -21.534 1.00 83.56 214 SER A C 1
ATOM 1625 O O . SER A 1 214 ? 5.888 -17.057 -20.714 1.00 83.56 214 SER A O 1
ATOM 1627 N N . LYS A 1 215 ? 4.081 -17.057 -22.057 1.00 84.75 215 LYS A N 1
ATOM 1628 C CA . LYS A 1 215 ? 3.675 -15.686 -21.699 1.00 84.75 215 LYS A CA 1
ATOM 1629 C C . LYS A 1 215 ? 3.184 -15.640 -20.261 1.00 84.75 215 LYS A C 1
ATOM 1631 O O . LYS A 1 215 ? 3.672 -14.831 -19.475 1.00 84.75 215 LYS A O 1
ATOM 1636 N N . SER A 1 216 ? 2.308 -16.571 -19.899 1.00 87.38 216 SER A N 1
ATOM 1637 C CA . SER A 1 216 ? 1.824 -16.708 -18.528 1.00 87.38 216 SER A CA 1
ATOM 1638 C C . SER A 1 216 ? 2.966 -17.000 -17.543 1.00 87.38 216 SER A C 1
ATOM 1640 O O . SER A 1 216 ? 2.972 -16.451 -16.445 1.00 87.38 216 SER A O 1
ATOM 1642 N N . VAL A 1 217 ? 3.963 -17.815 -17.925 1.00 88.44 217 VAL A N 1
ATOM 1643 C CA . VAL A 1 217 ? 5.141 -18.077 -17.071 1.00 88.44 217 VAL A CA 1
ATOM 1644 C C . VAL A 1 217 ? 5.911 -16.786 -16.800 1.00 88.44 217 VAL A C 1
ATOM 1646 O O . VAL A 1 217 ? 6.259 -16.515 -15.652 1.00 88.44 217 VAL A O 1
ATOM 1649 N N . ILE A 1 218 ? 6.174 -15.972 -17.827 1.00 88.25 218 ILE A N 1
ATOM 1650 C CA . ILE A 1 218 ? 6.875 -14.702 -17.620 1.00 88.25 218 ILE A CA 1
ATOM 1651 C C . ILE A 1 218 ? 6.031 -13.735 -16.797 1.00 88.25 218 ILE A C 1
ATOM 1653 O O . ILE A 1 218 ? 6.563 -13.133 -15.868 1.00 88.25 218 ILE A O 1
ATOM 1657 N N . LYS A 1 219 ? 4.731 -13.617 -17.078 1.00 89.69 219 LYS A N 1
ATOM 1658 C CA . LYS A 1 219 ? 3.818 -12.785 -16.288 1.00 89.69 219 LYS A CA 1
ATOM 1659 C C . LYS A 1 219 ? 3.889 -13.134 -14.801 1.00 89.69 219 LYS A C 1
ATOM 1661 O O . LYS A 1 219 ? 4.028 -12.243 -13.965 1.00 89.69 219 LYS A O 1
ATOM 1666 N N . GLU A 1 220 ? 3.877 -14.424 -14.483 1.00 91.50 220 GLU A N 1
ATOM 1667 C CA . GLU A 1 220 ? 3.987 -14.921 -13.114 1.00 91.50 220 GLU A CA 1
ATOM 1668 C C . GLU A 1 220 ? 5.356 -14.600 -12.489 1.00 91.50 220 GLU A C 1
ATOM 1670 O O . GLU A 1 220 ? 5.441 -14.155 -11.345 1.00 91.50 220 GLU A O 1
ATOM 1675 N N . LEU A 1 221 ? 6.449 -14.761 -13.245 1.00 92.56 221 LEU A N 1
ATOM 1676 C CA . LEU A 1 221 ? 7.793 -14.411 -12.780 1.00 92.56 221 LEU A CA 1
ATOM 1677 C C . LEU A 1 221 ? 7.944 -12.905 -12.532 1.00 92.56 221 LEU A C 1
ATOM 1679 O O . LEU A 1 221 ? 8.554 -12.518 -11.532 1.00 92.56 221 LEU A O 1
ATOM 1683 N N . VAL A 1 222 ? 7.389 -12.058 -13.400 1.00 94.00 222 VAL A N 1
ATOM 1684 C CA . VAL A 1 222 ? 7.357 -10.604 -13.199 1.00 94.00 222 VAL A CA 1
ATOM 1685 C C . VAL A 1 222 ? 6.535 -10.283 -11.957 1.00 94.00 222 VAL A C 1
ATOM 1687 O O . VAL A 1 222 ? 7.034 -9.584 -11.079 1.00 94.00 222 VAL A O 1
ATOM 1690 N N . SER A 1 223 ? 5.326 -10.839 -11.826 1.00 94.12 223 SER A N 1
ATOM 1691 C CA . SER A 1 223 ? 4.462 -10.592 -10.668 1.00 94.12 223 SER A CA 1
ATOM 1692 C C . SER A 1 223 ? 5.119 -11.015 -9.356 1.00 94.12 223 SER A C 1
ATOM 1694 O O . SER A 1 223 ? 5.141 -10.224 -8.416 1.00 94.12 223 SER A O 1
ATOM 1696 N N . ARG A 1 224 ? 5.713 -12.214 -9.295 1.00 94.44 224 ARG A N 1
ATOM 1697 C CA . ARG A 1 224 ? 6.437 -12.696 -8.113 1.00 94.44 224 ARG A CA 1
ATOM 1698 C C . ARG A 1 224 ? 7.564 -11.752 -7.725 1.00 94.44 224 ARG A C 1
ATOM 1700 O O . ARG A 1 224 ? 7.685 -11.396 -6.556 1.00 94.44 224 ARG A O 1
ATOM 1707 N N . ASN A 1 225 ? 8.444 -11.415 -8.669 1.00 95.81 225 ASN A N 1
ATOM 1708 C CA . ASN A 1 225 ? 9.626 -10.621 -8.341 1.00 95.81 225 ASN A CA 1
ATOM 1709 C C . ASN A 1 225 ? 9.267 -9.151 -8.071 1.00 95.81 225 ASN A C 1
ATOM 1711 O O . ASN A 1 225 ? 9.921 -8.531 -7.238 1.00 95.81 225 ASN A O 1
ATOM 1715 N N . LEU A 1 226 ? 8.198 -8.623 -8.680 1.00 96.62 226 LEU A N 1
ATOM 1716 C CA . LEU A 1 226 ? 7.628 -7.326 -8.321 1.00 96.62 226 LEU A CA 1
ATOM 1717 C C . LEU A 1 226 ? 7.139 -7.359 -6.873 1.00 96.62 226 LEU A C 1
ATOM 1719 O O . LEU A 1 226 ? 7.624 -6.575 -6.066 1.00 96.62 226 LEU A O 1
ATOM 1723 N N . SER A 1 227 ? 6.274 -8.308 -6.506 1.00 95.12 227 SER A N 1
ATOM 1724 C CA . SER A 1 227 ? 5.800 -8.438 -5.122 1.00 95.12 227 SER A CA 1
ATOM 1725 C C . SER A 1 227 ? 6.942 -8.677 -4.132 1.00 95.12 227 SER A C 1
ATOM 1727 O O . SER A 1 227 ? 6.888 -8.172 -3.015 1.00 95.12 227 SER A O 1
ATOM 1729 N N . HIS A 1 228 ? 8.007 -9.384 -4.526 1.00 95.50 228 HIS A N 1
ATOM 1730 C CA . HIS A 1 228 ? 9.196 -9.546 -3.687 1.00 95.50 228 HIS A CA 1
ATOM 1731 C C . HIS A 1 228 ? 9.944 -8.224 -3.490 1.00 95.50 228 HIS A C 1
ATOM 1733 O O . HIS A 1 228 ? 10.321 -7.896 -2.369 1.00 95.50 228 HIS A O 1
ATOM 1739 N N . TRP A 1 229 ? 10.108 -7.434 -4.551 1.00 96.75 229 TRP A N 1
ATOM 1740 C CA . TRP A 1 229 ? 10.704 -6.106 -4.460 1.00 96.75 229 TRP A CA 1
ATOM 1741 C C . TRP A 1 229 ? 9.886 -5.179 -3.553 1.00 96.75 229 TRP A C 1
ATOM 1743 O O . TRP A 1 229 ? 10.447 -4.581 -2.636 1.00 96.75 229 TRP A O 1
ATOM 1753 N N . LEU A 1 230 ? 8.560 -5.125 -3.736 1.00 95.81 230 LEU A N 1
ATOM 1754 C CA . LEU A 1 230 ? 7.667 -4.329 -2.886 1.00 95.81 230 LEU A CA 1
ATOM 1755 C C . LEU A 1 230 ? 7.723 -4.786 -1.419 1.00 95.81 230 LEU A C 1
ATOM 1757 O O . LEU A 1 230 ? 7.767 -3.958 -0.510 1.00 95.81 230 LEU A O 1
ATOM 1761 N N . PHE A 1 231 ? 7.765 -6.101 -1.190 1.00 93.56 231 PHE A N 1
ATOM 1762 C CA . PHE A 1 231 ? 7.898 -6.692 0.138 1.00 93.56 231 PHE A CA 1
ATOM 1763 C C . PHE A 1 231 ? 9.204 -6.275 0.827 1.00 93.56 231 PHE A C 1
ATOM 1765 O O . PHE A 1 231 ? 9.168 -5.850 1.979 1.00 93.56 231 PHE A O 1
ATOM 1772 N N . LEU A 1 232 ? 10.344 -6.351 0.134 1.00 93.50 232 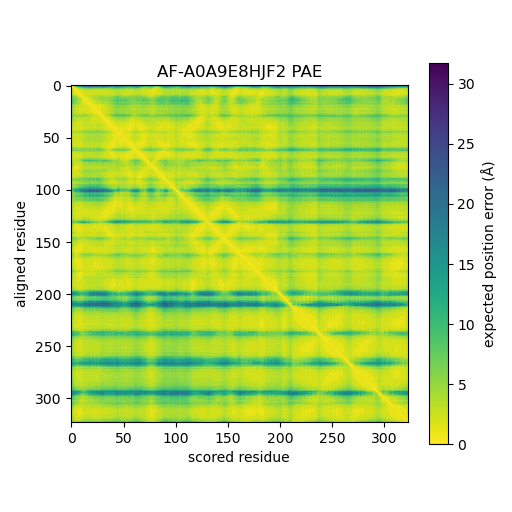LEU A N 1
ATOM 1773 C CA . LEU A 1 232 ? 11.644 -5.979 0.701 1.00 93.50 232 LEU A CA 1
ATOM 1774 C C . LEU A 1 232 ? 11.710 -4.496 1.079 1.00 93.50 232 LEU A C 1
ATOM 1776 O O . LEU A 1 232 ? 12.297 -4.157 2.103 1.00 93.50 232 LEU A O 1
ATOM 1780 N N . VAL A 1 233 ? 11.091 -3.615 0.286 1.00 93.25 233 VAL A N 1
ATOM 1781 C CA . VAL A 1 233 ? 11.008 -2.187 0.622 1.00 93.25 233 VAL A CA 1
ATOM 1782 C C . VAL A 1 233 ? 10.112 -1.955 1.847 1.00 93.25 233 VAL A C 1
ATOM 1784 O O . VAL A 1 233 ? 10.466 -1.160 2.714 1.00 93.25 233 VAL A O 1
ATOM 1787 N N . ASP A 1 234 ? 8.978 -2.652 1.961 1.00 91.25 234 ASP A N 1
ATOM 1788 C CA . ASP A 1 234 ? 8.071 -2.527 3.114 1.00 91.25 234 ASP A CA 1
ATOM 1789 C C . ASP A 1 234 ? 8.676 -3.070 4.425 1.00 91.25 234 ASP A C 1
ATOM 1791 O O . ASP A 1 234 ? 8.404 -2.527 5.496 1.00 91.25 234 ASP A O 1
ATOM 1795 N N . GLN A 1 235 ? 9.516 -4.109 4.357 1.00 87.75 235 GLN A N 1
ATOM 1796 C CA . GLN A 1 235 ? 10.260 -4.647 5.510 1.00 87.75 235 GLN A CA 1
ATOM 1797 C C . GLN A 1 235 ? 11.606 -3.958 5.746 1.00 87.75 235 GLN A C 1
ATOM 1799 O O . GLN A 1 235 ? 12.402 -4.431 6.555 1.00 87.75 235 GLN A O 1
ATOM 1804 N N . PHE A 1 236 ? 11.927 -2.894 5.012 1.00 88.81 236 PHE A N 1
ATOM 1805 C CA . PHE A 1 236 ? 13.267 -2.335 5.067 1.00 88.81 236 PHE A CA 1
ATOM 1806 C C . PHE A 1 236 ? 13.547 -1.710 6.439 1.00 88.81 236 PHE A C 1
ATOM 1808 O O . PHE A 1 236 ? 13.009 -0.661 6.805 1.00 88.81 236 PHE A O 1
ATOM 1815 N N . GLU A 1 237 ? 14.438 -2.350 7.192 1.00 78.94 237 GLU A N 1
ATOM 1816 C CA . GLU A 1 237 ? 14.843 -1.917 8.520 1.00 78.94 237 GLU A CA 1
ATOM 1817 C C . GLU A 1 237 ? 16.279 -1.400 8.529 1.00 78.94 237 GLU A C 1
ATOM 1819 O O . GLU A 1 237 ? 17.212 -2.051 8.054 1.00 78.94 237 GLU A O 1
ATOM 1824 N N . VAL A 1 238 ? 16.482 -0.266 9.202 1.00 74.44 238 VAL A N 1
ATOM 1825 C CA . VAL A 1 238 ? 17.790 0.396 9.318 1.00 74.44 238 VAL A CA 1
ATOM 1826 C C . VAL A 1 238 ? 18.871 -0.541 9.878 1.00 74.44 238 VAL A C 1
ATOM 1828 O O . VAL A 1 238 ? 20.018 -0.493 9.444 1.00 74.44 238 VAL A O 1
ATOM 1831 N N . ARG A 1 239 ? 18.512 -1.433 10.815 1.00 78.19 239 ARG A N 1
ATOM 1832 C CA . ARG A 1 239 ? 19.448 -2.380 11.455 1.00 78.19 239 ARG A CA 1
ATOM 1833 C C . ARG A 1 239 ? 19.987 -3.449 10.503 1.00 78.19 239 ARG A C 1
ATOM 1835 O O . ARG A 1 239 ? 21.055 -3.997 10.756 1.00 78.19 239 ARG A O 1
ATOM 1842 N N . HIS A 1 240 ? 19.260 -3.741 9.428 1.00 82.50 240 HIS A N 1
ATOM 1843 C CA . HIS A 1 240 ? 19.583 -4.793 8.465 1.00 82.50 240 HIS A CA 1
ATOM 1844 C C . HIS A 1 240 ? 19.868 -4.239 7.063 1.00 82.50 240 HIS A C 1
ATOM 1846 O O . HIS A 1 240 ? 19.995 -5.014 6.115 1.00 82.50 240 HIS A O 1
ATOM 1852 N N . ALA A 1 241 ? 20.060 -2.918 6.946 1.00 85.50 241 ALA A N 1
ATOM 1853 C CA . ALA A 1 241 ? 20.156 -2.197 5.679 1.00 85.50 241 ALA A CA 1
ATOM 1854 C C . ALA A 1 241 ? 21.114 -2.848 4.669 1.00 85.50 241 ALA A C 1
ATOM 1856 O O . ALA A 1 241 ? 20.764 -2.987 3.504 1.00 85.50 241 ALA A O 1
ATOM 1857 N N . ARG A 1 242 ? 22.294 -3.323 5.096 1.00 90.00 242 ARG A N 1
ATOM 1858 C CA . ARG A 1 242 ? 23.260 -3.980 4.196 1.00 90.00 242 ARG A CA 1
ATOM 1859 C C . ARG A 1 242 ? 22.679 -5.213 3.493 1.00 90.00 242 ARG A C 1
ATOM 1861 O O . ARG A 1 242 ? 22.824 -5.345 2.281 1.00 90.00 242 ARG A O 1
ATOM 1868 N N . LEU A 1 243 ? 22.078 -6.131 4.253 1.00 89.75 243 LEU A N 1
ATOM 1869 C CA . LEU A 1 243 ? 21.500 -7.356 3.693 1.00 89.75 243 LEU A CA 1
ATOM 1870 C C . LEU A 1 243 ? 20.261 -7.026 2.858 1.00 89.75 243 LEU A C 1
ATOM 1872 O O . LEU A 1 243 ? 20.144 -7.522 1.743 1.00 89.75 243 LEU A O 1
ATOM 1876 N N . SER A 1 244 ? 19.410 -6.115 3.335 1.00 90.62 244 SER A N 1
ATOM 1877 C CA . SER A 1 244 ? 18.219 -5.690 2.597 1.00 90.62 244 SER A CA 1
ATOM 1878 C C . SER A 1 244 ? 18.569 -5.036 1.256 1.00 90.62 244 SER A C 1
ATOM 1880 O O . SER A 1 244 ? 17.946 -5.349 0.249 1.00 90.62 244 SER A O 1
ATOM 1882 N N . ILE A 1 245 ? 19.596 -4.176 1.194 1.00 93.88 245 ILE A N 1
ATOM 1883 C CA . ILE A 1 245 ? 20.040 -3.564 -0.070 1.00 93.88 245 ILE A CA 1
ATOM 1884 C C . ILE A 1 245 ? 20.590 -4.628 -1.031 1.00 93.88 245 ILE A C 1
ATOM 1886 O O . ILE A 1 245 ? 20.272 -4.595 -2.217 1.00 93.88 245 ILE A O 1
ATOM 1890 N N . LEU A 1 246 ? 21.370 -5.598 -0.539 1.00 94.06 246 LEU A N 1
ATOM 1891 C CA . LEU A 1 246 ? 21.854 -6.715 -1.362 1.00 94.06 246 LEU A CA 1
ATOM 1892 C C . LEU A 1 246 ? 20.700 -7.527 -1.972 1.00 94.06 246 LEU A C 1
ATOM 1894 O O . LEU A 1 246 ? 20.732 -7.845 -3.162 1.00 94.06 246 LEU A O 1
ATOM 1898 N N . GLU A 1 247 ? 19.669 -7.835 -1.185 1.00 94.56 247 GLU A N 1
ATOM 1899 C CA . GLU A 1 247 ? 18.475 -8.538 -1.667 1.00 94.56 247 GLU A CA 1
ATOM 1900 C C . GLU A 1 247 ? 17.683 -7.698 -2.681 1.00 94.56 247 GLU A C 1
ATOM 1902 O O . GLU A 1 247 ? 17.254 -8.226 -3.710 1.00 94.56 247 GLU A O 1
ATOM 1907 N N . LEU A 1 248 ? 17.558 -6.385 -2.447 1.00 95.88 248 LEU A N 1
ATOM 1908 C CA . LEU A 1 248 ? 16.934 -5.441 -3.380 1.00 95.88 248 LEU A CA 1
ATOM 1909 C C . LEU A 1 248 ? 17.665 -5.403 -4.733 1.00 95.88 248 LEU A C 1
ATOM 1911 O O . LEU A 1 248 ? 17.024 -5.463 -5.782 1.00 95.88 248 LEU A O 1
ATOM 1915 N N . VAL A 1 249 ? 19.001 -5.368 -4.728 1.00 96.81 249 VAL A N 1
ATOM 1916 C CA . VAL A 1 249 ? 19.812 -5.449 -5.956 1.00 96.81 249 VAL A CA 1
ATOM 1917 C C . VAL A 1 249 ? 19.561 -6.771 -6.683 1.00 96.81 249 VAL A C 1
ATOM 1919 O O . VAL A 1 249 ? 19.342 -6.780 -7.897 1.00 96.81 249 VAL A O 1
ATOM 1922 N N . GLY A 1 250 ? 19.546 -7.892 -5.957 1.00 97.25 250 GLY A N 1
ATOM 1923 C CA . GLY A 1 250 ? 19.313 -9.216 -6.534 1.00 97.25 250 GLY A CA 1
ATOM 1924 C C . GLY A 1 250 ? 17.932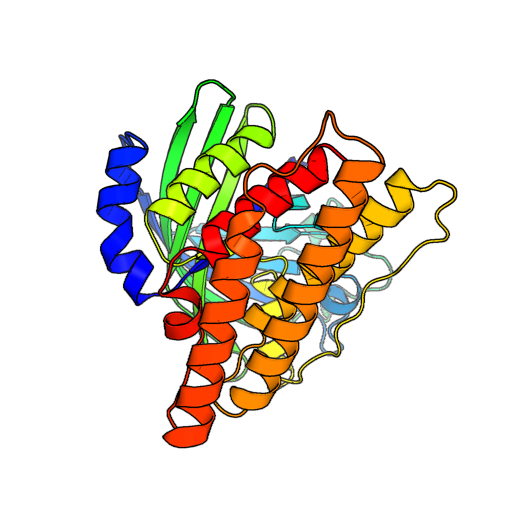 -9.361 -7.182 1.00 97.25 250 GLY A C 1
ATOM 1925 O O . GLY A 1 250 ? 17.822 -9.859 -8.309 1.00 97.25 250 GLY A O 1
ATOM 1926 N N . VAL A 1 251 ? 16.871 -8.894 -6.512 1.00 97.19 251 VAL A N 1
ATOM 1927 C CA . VAL A 1 251 ? 15.505 -8.981 -7.052 1.00 97.19 251 VAL A CA 1
ATOM 1928 C C . VAL A 1 251 ? 15.304 -8.050 -8.247 1.00 97.19 251 VAL A C 1
ATOM 1930 O O . VAL A 1 251 ? 14.695 -8.467 -9.231 1.00 97.19 251 VAL A O 1
ATOM 1933 N N . LEU A 1 252 ? 15.869 -6.837 -8.223 1.00 97.50 252 LEU A N 1
ATOM 1934 C CA . LEU A 1 252 ? 15.794 -5.910 -9.355 1.00 97.50 252 LEU A CA 1
ATOM 1935 C C . LEU A 1 252 ? 16.579 -6.415 -10.562 1.00 97.50 252 LEU A C 1
ATOM 1937 O O . LEU A 1 252 ? 16.089 -6.317 -11.683 1.00 97.50 252 LEU A O 1
ATOM 1941 N N . THR A 1 253 ? 17.746 -7.020 -10.340 1.00 97.94 253 THR A N 1
ATOM 1942 C CA . THR A 1 253 ? 18.507 -7.683 -11.410 1.00 97.94 253 THR A CA 1
ATOM 1943 C C . THR A 1 253 ? 17.686 -8.817 -12.022 1.00 97.94 253 THR A C 1
ATOM 1945 O O . THR A 1 253 ? 17.581 -8.925 -13.238 1.00 97.94 253 THR A O 1
ATOM 1948 N N . THR A 1 254 ? 17.020 -9.625 -11.192 1.00 97.00 254 THR A N 1
ATOM 1949 C CA . THR A 1 254 ? 16.144 -10.702 -11.677 1.00 97.00 254 THR A CA 1
ATOM 1950 C C . THR A 1 254 ? 14.961 -10.153 -12.479 1.00 97.00 254 THR A C 1
ATOM 1952 O O . THR A 1 254 ? 14.670 -10.667 -13.557 1.00 97.00 254 THR A O 1
ATOM 1955 N N . LEU A 1 255 ? 14.294 -9.098 -11.994 1.00 96.44 255 LEU A N 1
ATOM 1956 C CA . LEU A 1 255 ? 13.212 -8.428 -12.724 1.00 96.44 255 LEU A CA 1
ATOM 1957 C C . LEU A 1 255 ? 13.685 -7.916 -14.079 1.00 96.44 255 LEU A C 1
ATOM 1959 O O . LEU A 1 255 ? 13.042 -8.199 -15.086 1.00 96.44 255 LEU A O 1
ATOM 1963 N N . ARG A 1 256 ? 14.819 -7.214 -14.105 1.00 96.88 256 ARG A N 1
ATOM 1964 C CA . ARG A 1 256 ? 15.431 -6.697 -15.327 1.00 96.88 256 ARG A CA 1
ATOM 1965 C C . ARG A 1 256 ? 15.635 -7.804 -16.359 1.00 96.88 256 ARG A C 1
ATOM 1967 O O . ARG A 1 256 ? 15.225 -7.644 -17.505 1.00 96.88 256 ARG A O 1
ATOM 1974 N N . GLU A 1 257 ? 16.219 -8.933 -15.961 1.00 95.81 257 GLU A N 1
ATOM 1975 C CA . GLU A 1 257 ? 16.458 -10.055 -16.875 1.00 95.81 257 GLU A CA 1
ATOM 1976 C C . GLU A 1 257 ? 15.147 -10.682 -17.371 1.00 95.81 257 GLU A C 1
ATOM 1978 O O . GLU A 1 257 ? 14.986 -10.912 -18.569 1.00 95.81 257 GLU A O 1
ATOM 1983 N N . VAL A 1 258 ? 14.170 -10.904 -16.486 1.00 93.94 258 VAL A N 1
ATOM 1984 C CA . VAL A 1 258 ? 12.867 -11.484 -16.864 1.00 93.94 258 VAL A CA 1
ATOM 1985 C C . VAL A 1 258 ? 12.106 -10.570 -17.833 1.00 93.94 258 VAL A C 1
ATOM 1987 O O . VAL A 1 258 ? 11.592 -11.044 -18.849 1.00 93.94 258 VAL A O 1
ATOM 1990 N N . VAL A 1 259 ? 12.063 -9.263 -17.560 1.00 93.69 259 VAL A N 1
ATOM 1991 C CA . VAL A 1 259 ? 11.447 -8.261 -18.446 1.00 93.69 259 VAL A CA 1
ATOM 1992 C C . VAL A 1 259 ? 12.192 -8.199 -19.783 1.00 93.69 259 VAL A C 1
ATOM 1994 O O . VAL A 1 259 ? 11.565 -8.175 -20.840 1.00 93.69 259 VAL A O 1
ATOM 1997 N N . GLY A 1 260 ? 13.527 -8.254 -19.758 1.00 92.19 260 GLY A N 1
ATOM 1998 C CA . GLY A 1 260 ? 14.358 -8.244 -20.962 1.00 92.19 260 GLY A CA 1
ATOM 1999 C C . GLY A 1 260 ? 14.119 -9.461 -21.858 1.00 92.19 260 GLY A C 1
ATOM 2000 O O . GLY A 1 260 ? 14.042 -9.325 -23.079 1.00 92.19 260 GLY A O 1
ATOM 2001 N N . ILE A 1 261 ? 13.924 -10.644 -21.265 1.00 88.31 261 ILE A N 1
ATOM 2002 C CA . ILE A 1 261 ? 13.560 -11.862 -22.000 1.00 88.31 261 ILE A CA 1
ATOM 2003 C C . ILE A 1 261 ? 12.185 -11.706 -22.656 1.00 88.31 261 ILE A C 1
ATOM 2005 O O . ILE A 1 261 ? 12.020 -12.122 -23.805 1.00 88.31 261 ILE A O 1
ATOM 2009 N N . TYR A 1 262 ? 11.210 -11.081 -21.986 1.00 86.69 262 TYR A N 1
ATOM 2010 C CA . TYR A 1 262 ? 9.860 -10.916 -22.538 1.00 86.69 262 TYR A CA 1
ATOM 2011 C C . TYR A 1 262 ? 9.849 -10.185 -23.885 1.00 86.69 262 TYR A C 1
ATOM 2013 O O . TYR A 1 262 ? 9.099 -10.568 -24.782 1.00 86.69 262 TYR A O 1
ATOM 2021 N N . ARG A 1 263 ? 10.745 -9.209 -24.081 1.00 81.75 263 ARG A N 1
ATOM 2022 C CA . ARG A 1 263 ? 10.909 -8.494 -25.357 1.00 81.75 263 ARG A CA 1
ATOM 2023 C C . ARG A 1 263 ? 11.168 -9.430 -26.544 1.00 81.75 263 ARG A C 1
ATOM 2025 O O . ARG A 1 263 ? 10.754 -9.140 -27.663 1.00 81.75 263 ARG A O 1
ATOM 2032 N N . SER A 1 264 ? 11.839 -10.560 -26.311 1.00 81.00 264 SER A N 1
ATOM 2033 C CA . SER A 1 264 ? 12.076 -11.581 -27.342 1.00 81.00 264 SER A CA 1
ATOM 2034 C C . SER A 1 264 ? 10.848 -12.452 -27.641 1.00 81.00 264 SER A C 1
ATOM 2036 O O . SER A 1 264 ? 10.771 -13.045 -28.715 1.00 81.00 264 SER A O 1
ATOM 2038 N N . ILE A 1 265 ? 9.888 -12.516 -26.712 1.00 82.69 265 ILE A N 1
ATOM 2039 C CA . ILE A 1 265 ? 8.643 -13.287 -26.837 1.00 82.69 265 ILE A CA 1
ATOM 2040 C C . ILE A 1 265 ? 7.540 -12.450 -27.489 1.00 82.69 265 ILE A C 1
ATOM 2042 O O . ILE A 1 265 ? 6.808 -12.955 -28.339 1.00 82.69 265 ILE A O 1
ATOM 2046 N N . ASP A 1 266 ? 7.411 -11.182 -27.096 1.00 81.12 266 ASP A N 1
ATOM 2047 C CA . ASP A 1 266 ? 6.376 -10.275 -27.590 1.00 81.12 266 ASP A CA 1
ATOM 2048 C C . ASP A 1 266 ? 6.927 -8.856 -27.770 1.00 81.12 266 ASP A C 1
ATOM 2050 O O . ASP A 1 266 ? 6.708 -7.957 -26.959 1.00 81.12 266 ASP A O 1
ATOM 2054 N N . GLY A 1 267 ? 7.666 -8.653 -28.863 1.00 75.69 267 GLY A N 1
ATOM 2055 C CA . GLY A 1 267 ? 8.331 -7.379 -29.151 1.00 75.69 267 GLY A CA 1
ATOM 2056 C C . GLY A 1 267 ? 7.389 -6.190 -29.389 1.00 75.69 267 GLY A C 1
ATOM 2057 O O . GLY A 1 267 ? 7.868 -5.063 -29.469 1.00 75.69 267 GLY A O 1
ATOM 2058 N N . LEU A 1 268 ? 6.073 -6.415 -29.513 1.00 79.06 268 LEU A N 1
ATOM 2059 C CA . LEU A 1 268 ? 5.073 -5.344 -29.615 1.00 79.06 268 LEU A CA 1
ATOM 2060 C C . LEU A 1 268 ? 4.641 -4.806 -28.242 1.00 79.06 268 LEU A C 1
ATOM 2062 O O . LEU A 1 268 ? 4.113 -3.699 -28.176 1.00 79.06 268 LEU A O 1
ATOM 2066 N N . ASN A 1 269 ? 4.874 -5.562 -27.166 1.00 83.50 269 ASN A N 1
ATOM 2067 C CA . ASN A 1 269 ? 4.539 -5.187 -25.792 1.00 83.50 269 ASN A CA 1
ATOM 2068 C C . ASN A 1 269 ? 5.815 -4.984 -24.952 1.00 83.50 269 ASN A C 1
ATOM 2070 O O . ASN A 1 269 ? 5.981 -5.574 -23.883 1.00 83.50 269 ASN A O 1
ATOM 2074 N N . ASP A 1 270 ? 6.741 -4.177 -25.477 1.00 88.25 270 ASP A N 1
ATOM 2075 C CA . ASP A 1 270 ? 8.009 -3.845 -24.818 1.00 88.25 270 ASP A CA 1
ATOM 2076 C C . ASP A 1 270 ? 7.796 -2.933 -23.597 1.00 88.25 270 ASP A C 1
ATOM 2078 O O . ASP A 1 270 ? 6.871 -2.117 -23.557 1.00 88.25 270 ASP A O 1
ATOM 2082 N N . PHE A 1 271 ? 8.669 -3.054 -22.598 1.00 93.62 271 PHE A N 1
ATOM 2083 C CA . PHE A 1 271 ? 8.608 -2.228 -21.396 1.00 93.62 271 PHE A CA 1
ATOM 2084 C C . PHE A 1 271 ? 9.405 -0.932 -21.592 1.00 93.62 271 PHE A C 1
ATOM 2086 O O . PHE A 1 271 ? 10.631 -0.914 -21.481 1.00 93.62 271 PHE A O 1
ATOM 2093 N N . SER A 1 272 ? 8.706 0.178 -21.836 1.00 93.44 272 SER A N 1
ATOM 2094 C CA . SER A 1 272 ? 9.308 1.474 -22.203 1.00 93.44 272 SER A CA 1
ATOM 2095 C C . SER A 1 272 ? 10.289 2.064 -21.182 1.00 93.44 272 SER A C 1
ATOM 2097 O O . SER A 1 272 ? 11.100 2.913 -21.540 1.00 93.44 272 SER A O 1
ATOM 2099 N N . TYR A 1 273 ? 10.232 1.632 -19.920 1.00 95.25 273 TYR A N 1
ATOM 2100 C CA . TYR A 1 273 ? 11.043 2.173 -18.823 1.00 95.25 273 TYR A CA 1
ATOM 2101 C C . TYR A 1 273 ? 12.208 1.249 -18.434 1.00 95.25 273 TYR A C 1
ATOM 2103 O O . TYR A 1 273 ? 12.723 1.332 -17.319 1.00 95.25 273 TYR A O 1
ATOM 2111 N N . PHE A 1 274 ? 12.638 0.364 -19.340 1.00 95.12 274 PHE A N 1
ATOM 2112 C CA . PHE A 1 274 ? 13.665 -0.650 -19.078 1.00 95.12 274 PHE A CA 1
ATOM 2113 C C . PHE A 1 274 ? 14.974 -0.082 -18.498 1.00 95.12 274 PHE A C 1
ATOM 2115 O O . PHE A 1 274 ? 15.537 -0.659 -17.571 1.00 95.12 274 PHE A O 1
ATOM 2122 N N . GLU A 1 275 ? 15.426 1.083 -18.973 1.00 96.00 275 GLU A N 1
ATOM 2123 C CA . GLU A 1 275 ? 16.658 1.735 -18.495 1.00 96.00 275 GLU A CA 1
ATOM 2124 C C . GLU A 1 275 ? 16.614 2.110 -17.001 1.00 96.00 275 GLU A C 1
ATOM 2126 O O . GLU A 1 275 ? 17.661 2.205 -16.354 1.00 96.00 275 GLU A O 1
ATOM 2131 N N . LEU A 1 276 ? 15.419 2.284 -16.415 1.00 96.69 276 LEU A N 1
ATOM 2132 C CA . LEU A 1 276 ? 15.288 2.586 -14.988 1.00 96.69 276 LEU A CA 1
ATOM 2133 C C . LEU A 1 276 ? 15.782 1.437 -14.100 1.00 96.69 276 LEU A C 1
ATOM 2135 O O . LEU A 1 276 ? 16.227 1.712 -12.987 1.00 96.69 276 LEU A O 1
ATOM 2139 N N . PHE A 1 277 ? 15.763 0.183 -14.574 1.00 97.31 277 PHE A N 1
ATOM 2140 C CA . PHE A 1 277 ? 16.353 -0.934 -13.830 1.00 97.31 277 PHE A CA 1
ATOM 2141 C C . PHE A 1 277 ? 17.849 -0.720 -13.609 1.00 97.31 277 PHE A C 1
ATOM 2143 O O . PHE A 1 277 ? 18.315 -0.811 -12.478 1.00 97.31 277 PHE A O 1
ATOM 2150 N N . ASP A 1 278 ? 18.592 -0.397 -14.669 1.00 97.25 278 ASP A N 1
ATOM 2151 C CA . ASP A 1 278 ? 20.041 -0.196 -14.595 1.00 97.25 278 ASP A CA 1
ATOM 2152 C C . ASP A 1 278 ? 20.394 0.991 -13.693 1.00 97.25 278 ASP A C 1
ATOM 2154 O O . ASP A 1 278 ? 21.297 0.907 -12.859 1.00 97.25 278 ASP A O 1
ATOM 2158 N N . LEU A 1 279 ? 19.653 2.094 -13.812 1.00 97.06 279 LEU A N 1
ATOM 2159 C CA . LEU A 1 279 ? 19.853 3.268 -12.963 1.00 97.06 279 LEU A CA 1
ATOM 2160 C C . LEU A 1 279 ? 19.580 2.971 -11.484 1.00 97.06 279 LEU A C 1
ATOM 2162 O O . LEU A 1 279 ? 20.314 3.456 -10.621 1.00 97.06 279 LEU A O 1
ATOM 2166 N N . GLU A 1 280 ? 18.546 2.187 -11.182 1.00 96.56 280 GLU A N 1
ATOM 2167 C CA . GLU A 1 280 ? 18.188 1.858 -9.804 1.00 96.56 280 GLU A CA 1
ATOM 2168 C C . GLU A 1 280 ? 19.128 0.815 -9.191 1.00 96.56 280 GLU A C 1
ATOM 2170 O O . GLU A 1 280 ? 19.591 1.002 -8.068 1.00 96.56 280 GLU A O 1
ATOM 2175 N N . ILE A 1 281 ? 19.509 -0.221 -9.944 1.00 97.12 281 ILE A N 1
ATOM 2176 C CA . ILE A 1 281 ? 20.503 -1.219 -9.520 1.00 97.12 281 ILE A CA 1
ATOM 2177 C C . ILE A 1 281 ? 21.838 -0.539 -9.190 1.00 97.12 281 ILE A C 1
ATOM 2179 O O . ILE A 1 281 ? 22.410 -0.785 -8.127 1.00 97.12 281 ILE A O 1
ATOM 2183 N N . ASN A 1 282 ? 22.312 0.359 -10.059 1.00 96.44 282 ASN A N 1
ATOM 2184 C CA . ASN A 1 282 ? 23.554 1.096 -9.826 1.00 96.44 282 ASN A CA 1
AT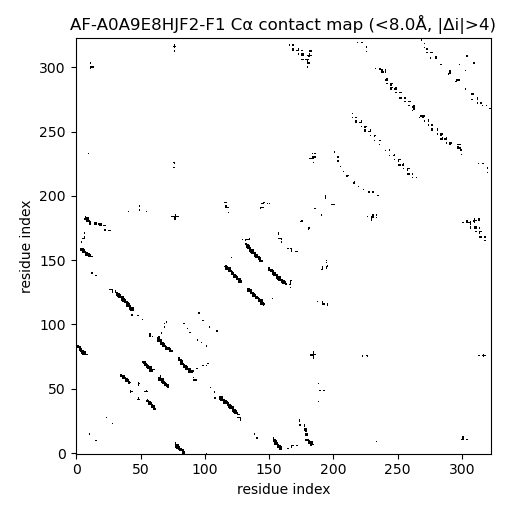OM 2185 C C . ASN A 1 282 ? 23.461 2.018 -8.601 1.00 96.44 282 ASN A C 1
ATOM 2187 O O . ASN A 1 282 ? 24.409 2.103 -7.820 1.00 96.44 282 ASN A O 1
ATOM 2191 N N . ALA A 1 283 ? 22.322 2.689 -8.405 1.00 95.00 283 ALA A N 1
ATOM 2192 C CA . ALA A 1 283 ? 22.109 3.547 -7.242 1.00 95.00 283 ALA A CA 1
ATOM 2193 C C . ALA A 1 283 ? 22.096 2.755 -5.927 1.00 95.00 283 ALA A C 1
ATOM 2195 O O . ALA A 1 283 ? 22.700 3.191 -4.948 1.00 95.00 283 ALA A O 1
ATOM 2196 N N . LEU A 1 284 ? 21.464 1.580 -5.910 1.00 94.69 284 LEU A N 1
ATOM 2197 C CA . LEU A 1 284 ? 21.483 0.682 -4.756 1.00 94.69 284 LEU A CA 1
ATOM 2198 C C . LEU A 1 284 ? 22.881 0.118 -4.488 1.00 94.69 284 LEU A C 1
ATOM 2200 O O . LEU A 1 284 ? 23.270 0.007 -3.329 1.00 94.69 284 LEU A O 1
ATOM 2204 N N . GLY A 1 285 ? 23.655 -0.188 -5.534 1.00 94.56 285 GLY A N 1
ATOM 2205 C CA . GLY A 1 285 ? 25.054 -0.600 -5.403 1.00 94.56 285 GLY A CA 1
ATOM 2206 C C . GLY A 1 285 ? 25.915 0.484 -4.745 1.00 94.56 285 GLY A C 1
ATOM 2207 O O . GLY A 1 285 ? 26.596 0.215 -3.760 1.00 94.56 285 GLY A O 1
ATOM 2208 N N . ALA A 1 286 ? 25.804 1.730 -5.213 1.00 93.25 286 ALA A N 1
ATOM 2209 C CA . ALA A 1 286 ? 26.496 2.865 -4.598 1.00 93.25 286 ALA A CA 1
ATOM 2210 C C . ALA A 1 286 ? 26.057 3.090 -3.138 1.00 93.25 286 ALA A C 1
ATOM 2212 O O . ALA A 1 286 ? 26.889 3.313 -2.260 1.00 93.25 286 ALA A O 1
ATOM 2213 N N . LEU A 1 287 ? 24.755 2.977 -2.854 1.00 92.31 287 LEU A N 1
ATOM 2214 C CA . LEU A 1 287 ? 24.225 3.086 -1.495 1.00 92.31 287 LEU A CA 1
ATOM 2215 C C . LEU A 1 287 ? 24.748 1.970 -0.579 1.00 92.31 287 LEU A C 1
ATOM 2217 O O . LEU A 1 287 ? 25.050 2.223 0.587 1.00 92.31 287 LEU A O 1
ATOM 2221 N N . LEU A 1 288 ? 24.875 0.744 -1.089 1.00 92.44 288 LEU A N 1
ATOM 2222 C CA . LEU A 1 288 ? 25.466 -0.371 -0.357 1.00 92.44 288 LEU A CA 1
ATOM 2223 C C . LEU A 1 288 ? 26.924 -0.082 0.010 1.00 92.44 288 LEU A C 1
ATOM 2225 O O . LEU A 1 288 ? 27.301 -0.276 1.167 1.00 92.44 288 LEU A O 1
ATOM 2229 N N . ASP A 1 289 ? 27.718 0.405 -0.944 1.00 92.56 289 ASP A N 1
ATOM 2230 C CA . ASP A 1 289 ? 29.117 0.772 -0.714 1.00 92.56 289 ASP A CA 1
ATOM 2231 C C . ASP A 1 289 ? 29.232 1.866 0.359 1.00 92.56 289 ASP A C 1
ATOM 2233 O O . ASP A 1 289 ? 30.065 1.769 1.262 1.00 92.56 289 ASP A O 1
ATOM 2237 N N . GLU A 1 290 ? 28.346 2.867 0.336 1.00 90.75 290 GLU A N 1
ATOM 2238 C CA . GLU A 1 290 ? 28.281 3.920 1.357 1.00 90.75 290 GLU A CA 1
ATOM 2239 C C . GLU A 1 290 ? 27.922 3.385 2.751 1.00 90.75 290 GLU A C 1
ATOM 2241 O O . GLU A 1 290 ? 28.518 3.815 3.745 1.00 90.75 290 GLU A O 1
ATOM 2246 N N . VAL A 1 291 ? 26.950 2.470 2.842 1.00 88.56 291 VAL A N 1
ATOM 2247 C CA . VAL A 1 291 ? 26.537 1.828 4.102 1.00 88.56 291 VAL A CA 1
ATOM 2248 C C . VAL A 1 291 ? 27.674 0.978 4.665 1.00 88.56 291 VAL A C 1
ATOM 2250 O O . VAL A 1 291 ? 27.947 1.049 5.861 1.00 88.56 291 VAL A O 1
ATOM 2253 N N . VAL A 1 292 ? 28.380 0.229 3.814 1.00 88.25 292 VAL A N 1
ATOM 2254 C CA . VAL A 1 292 ? 29.527 -0.597 4.218 1.00 88.25 292 VAL A CA 1
ATOM 2255 C C . VAL A 1 292 ? 30.719 0.259 4.652 1.00 88.25 292 VAL A C 1
ATOM 2257 O O . VAL A 1 292 ? 31.368 -0.072 5.642 1.00 88.25 292 VAL A O 1
ATOM 2260 N N . ALA A 1 293 ? 31.017 1.345 3.936 1.00 89.19 293 ALA A N 1
ATOM 2261 C CA . ALA A 1 293 ? 32.186 2.178 4.210 1.00 89.19 293 ALA A CA 1
ATOM 2262 C C . ALA A 1 293 ? 32.026 3.063 5.456 1.00 89.19 293 ALA A C 1
ATOM 2264 O O . ALA A 1 293 ? 33.002 3.284 6.171 1.00 89.19 293 ALA A O 1
ATOM 2265 N N . ASN A 1 294 ? 30.820 3.582 5.707 1.00 82.50 294 ASN A N 1
ATOM 2266 C CA . ASN A 1 294 ? 30.597 4.629 6.711 1.00 82.50 294 ASN A CA 1
ATOM 2267 C C . ASN A 1 294 ? 29.768 4.181 7.924 1.00 82.50 294 ASN A C 1
ATOM 2269 O O . ASN A 1 294 ? 29.457 5.027 8.760 1.00 82.50 294 ASN A O 1
ATOM 2273 N N . ASP A 1 295 ? 29.356 2.908 7.991 1.00 75.88 295 ASP A N 1
ATOM 2274 C CA . ASP A 1 295 ? 28.396 2.390 8.986 1.00 75.88 295 ASP A CA 1
ATOM 2275 C C . ASP A 1 295 ? 27.159 3.304 9.120 1.00 75.88 295 ASP A C 1
ATOM 2277 O O . ASP A 1 295 ? 26.651 3.601 10.204 1.00 75.88 295 ASP A O 1
ATOM 2281 N N . CYS A 1 296 ? 26.730 3.867 7.984 1.00 71.44 296 CYS A N 1
ATOM 2282 C CA . CYS A 1 296 ? 25.728 4.919 7.973 1.00 71.44 296 CYS A CA 1
ATOM 2283 C C . CYS A 1 296 ? 24.316 4.332 8.030 1.00 71.44 296 CYS A C 1
ATOM 2285 O O . CYS A 1 296 ? 23.994 3.350 7.360 1.00 71.44 296 CYS A O 1
ATOM 2287 N N . LEU A 1 297 ? 23.444 4.980 8.803 1.00 77.31 297 LEU A N 1
ATOM 2288 C CA . LEU A 1 297 ? 22.034 4.615 8.854 1.00 77.31 297 LEU A CA 1
ATOM 2289 C C . LEU A 1 297 ? 21.382 4.909 7.492 1.00 77.31 297 LEU A C 1
ATOM 2291 O O . LEU A 1 297 ? 21.532 5.994 6.918 1.00 77.31 297 LEU A O 1
ATOM 2295 N N . CYS A 1 298 ? 20.644 3.931 6.978 1.00 82.25 298 CYS A N 1
ATOM 2296 C CA . CYS A 1 298 ? 19.825 4.053 5.782 1.00 82.25 298 CYS A CA 1
ATOM 2297 C C . CYS A 1 298 ? 18.394 3.670 6.149 1.00 82.25 298 CYS A C 1
ATOM 2299 O O . CYS A 1 298 ? 18.173 2.592 6.694 1.00 82.25 298 CYS A O 1
ATOM 2301 N N . ASP A 1 299 ? 17.442 4.560 5.881 1.00 84.00 299 ASP A N 1
ATOM 2302 C CA . ASP A 1 299 ? 16.013 4.307 6.034 1.00 84.00 299 ASP A CA 1
ATOM 2303 C C . ASP A 1 299 ? 15.315 4.263 4.666 1.00 84.00 299 ASP A C 1
ATOM 2305 O O . ASP A 1 299 ? 1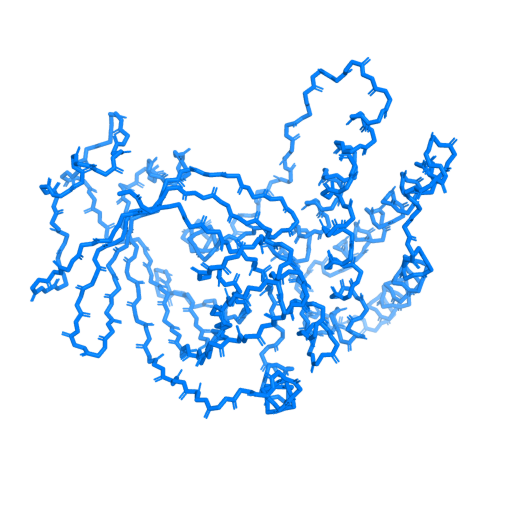5.907 4.559 3.623 1.00 84.00 299 ASP A O 1
ATOM 2309 N N . VAL A 1 300 ? 14.026 3.913 4.674 1.00 83.94 300 VAL A N 1
ATOM 2310 C CA . VAL A 1 300 ? 13.189 3.882 3.463 1.00 83.94 300 VAL A CA 1
ATOM 2311 C C . VAL A 1 300 ? 13.139 5.248 2.770 1.00 83.94 300 VAL A C 1
ATOM 2313 O O . VAL A 1 300 ? 13.068 5.323 1.547 1.00 83.94 300 VAL A O 1
ATOM 2316 N N . GLY A 1 301 ? 13.209 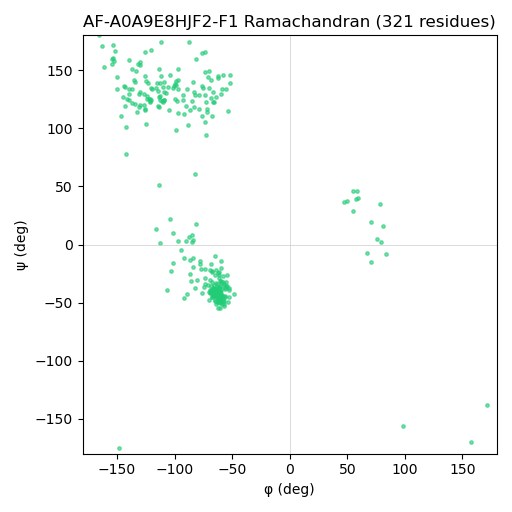6.349 3.523 1.00 84.56 301 GLY A N 1
ATOM 2317 C CA . GLY A 1 301 ? 13.215 7.694 2.952 1.00 84.56 301 GLY A CA 1
ATOM 2318 C C . GLY A 1 301 ? 14.439 7.937 2.069 1.00 84.56 301 GLY A C 1
ATOM 2319 O O . GLY A 1 301 ? 14.300 8.444 0.955 1.00 84.56 301 GLY A O 1
ATOM 2320 N N . ARG A 1 302 ? 15.626 7.532 2.533 1.00 86.06 302 ARG A N 1
ATOM 2321 C CA . ARG A 1 302 ? 16.868 7.590 1.751 1.00 86.06 302 ARG A CA 1
ATOM 2322 C C . ARG A 1 302 ? 16.834 6.622 0.572 1.00 86.06 302 ARG A C 1
ATOM 2324 O O . ARG A 1 302 ? 17.229 7.022 -0.522 1.00 86.06 302 ARG A O 1
ATOM 2331 N N . LEU A 1 303 ? 16.317 5.409 0.772 1.00 87.06 303 LEU A N 1
ATOM 2332 C CA . LEU A 1 303 ? 16.149 4.407 -0.286 1.00 87.06 303 LEU A CA 1
ATOM 2333 C C . LEU A 1 303 ? 15.308 4.949 -1.455 1.00 87.06 303 LEU A C 1
ATOM 2335 O O . LEU A 1 303 ? 15.686 4.810 -2.611 1.00 87.06 303 LEU A O 1
ATOM 2339 N N . LEU A 1 304 ? 14.204 5.639 -1.154 1.00 89.00 304 LEU A N 1
ATOM 2340 C CA . LEU A 1 304 ? 13.270 6.175 -2.154 1.00 89.00 304 LEU A CA 1
ATOM 2341 C C . LEU A 1 304 ? 13.608 7.599 -2.633 1.00 89.00 304 LEU A C 1
ATOM 2343 O O . LEU A 1 304 ? 12.862 8.191 -3.419 1.00 89.00 304 LEU A O 1
ATOM 2347 N N . SER A 1 305 ? 14.713 8.179 -2.161 1.00 87.38 305 SER A N 1
ATOM 2348 C CA . SER A 1 305 ? 15.029 9.604 -2.351 1.00 87.38 305 SER A CA 1
ATOM 2349 C C . SER A 1 305 ? 15.206 10.024 -3.812 1.00 87.38 305 SER A C 1
ATOM 2351 O O . SER A 1 305 ? 14.986 11.186 -4.145 1.00 87.38 305 SER A O 1
ATOM 2353 N N . SER A 1 306 ? 15.552 9.088 -4.699 1.00 88.44 306 SER A N 1
ATOM 2354 C CA . SER A 1 306 ? 15.709 9.355 -6.131 1.00 88.44 306 SER A CA 1
ATOM 2355 C C . SER A 1 306 ? 14.381 9.561 -6.870 1.00 88.44 306 SER A C 1
ATOM 2357 O O . SER A 1 306 ? 14.383 10.083 -7.983 1.00 88.44 306 SER A O 1
ATOM 2359 N N . GLY A 1 307 ? 13.267 9.076 -6.305 1.00 91.38 307 GLY A N 1
ATOM 2360 C CA . GLY A 1 307 ? 11.955 8.988 -6.959 1.00 91.38 307 GLY A CA 1
ATOM 2361 C C . GLY A 1 307 ? 11.856 7.925 -8.067 1.00 91.38 307 GLY A C 1
ATOM 2362 O O . GLY A 1 307 ? 10.750 7.536 -8.442 1.00 91.38 307 GLY A O 1
ATOM 2363 N N . ARG A 1 308 ? 12.982 7.389 -8.562 1.00 94.38 308 ARG A N 1
ATOM 2364 C CA . ARG A 1 308 ? 13.006 6.436 -9.686 1.00 94.38 308 ARG A CA 1
ATOM 2365 C C . ARG A 1 308 ? 12.335 5.114 -9.351 1.00 94.38 308 ARG A C 1
ATOM 2367 O O . ARG A 1 308 ? 11.576 4.617 -10.175 1.00 94.38 308 ARG A O 1
ATOM 2374 N N . ALA A 1 309 ? 12.569 4.574 -8.154 1.00 94.12 309 ALA A N 1
ATOM 2375 C CA . ALA A 1 309 ? 11.909 3.354 -7.688 1.00 94.12 309 ALA A CA 1
ATOM 2376 C C . ALA A 1 309 ? 10.373 3.486 -7.726 1.00 94.12 309 ALA A C 1
ATOM 2378 O O . ALA A 1 309 ? 9.673 2.563 -8.141 1.00 94.12 309 ALA A O 1
ATOM 2379 N N . GLY A 1 310 ? 9.853 4.670 -7.387 1.00 95.94 310 GLY A N 1
ATOM 2380 C CA . GLY A 1 310 ? 8.434 4.998 -7.498 1.00 95.94 310 GLY A CA 1
ATOM 2381 C C . GLY A 1 310 ? 7.924 4.902 -8.927 1.00 95.94 310 GLY A C 1
ATOM 2382 O O . GLY A 1 310 ? 6.994 4.145 -9.188 1.00 95.94 310 GLY A O 1
ATOM 2383 N N . VAL A 1 311 ? 8.575 5.601 -9.860 1.00 97.12 311 VAL A N 1
ATOM 2384 C CA . VAL A 1 311 ? 8.199 5.573 -11.284 1.00 97.12 311 VAL A CA 1
ATOM 2385 C C . VAL A 1 311 ? 8.298 4.154 -11.847 1.00 97.12 311 VAL A C 1
ATOM 2387 O O . VAL A 1 311 ? 7.337 3.649 -12.418 1.00 97.12 311 VAL A O 1
ATOM 2390 N N . LEU A 1 312 ? 9.419 3.466 -11.616 1.00 97.81 312 LEU A N 1
ATOM 2391 C CA . LEU A 1 312 ? 9.633 2.099 -12.090 1.00 97.81 312 LEU A CA 1
ATOM 2392 C C . LEU A 1 312 ? 8.580 1.128 -11.537 1.00 97.81 312 LEU A C 1
ATOM 2394 O O . LEU A 1 312 ? 8.049 0.318 -12.292 1.00 97.81 312 LEU A O 1
ATOM 2398 N N . SER A 1 313 ? 8.242 1.213 -10.246 1.00 97.75 313 SER A N 1
ATOM 2399 C CA . SER A 1 313 ? 7.228 0.337 -9.644 1.00 97.75 313 SER A CA 1
ATOM 2400 C C . SER A 1 313 ? 5.821 0.594 -10.195 1.00 97.75 313 SER A C 1
ATOM 2402 O O . SER A 1 313 ? 5.096 -0.371 -10.443 1.00 97.75 313 SER A O 1
ATOM 2404 N N . VAL A 1 314 ? 5.445 1.852 -10.458 1.00 98.06 314 VAL A N 1
ATOM 2405 C CA . VAL A 1 314 ? 4.161 2.202 -11.095 1.00 98.06 314 VAL A CA 1
ATOM 2406 C C . VAL A 1 314 ? 4.096 1.658 -12.518 1.00 98.06 314 VAL A C 1
ATOM 2408 O O . VAL A 1 314 ? 3.141 0.960 -12.859 1.00 98.06 314 VAL A O 1
ATOM 2411 N N . GLU A 1 315 ? 5.114 1.931 -13.333 1.00 97.50 315 GLU A N 1
ATOM 2412 C CA . GLU A 1 315 ? 5.114 1.537 -14.743 1.00 97.50 315 GLU A CA 1
ATOM 2413 C C . GLU A 1 315 ? 5.199 0.022 -14.908 1.00 97.50 315 GLU A C 1
ATOM 2415 O O . GLU A 1 315 ? 4.494 -0.543 -15.743 1.00 97.50 315 GLU A O 1
ATOM 2420 N N . LEU A 1 316 ? 5.988 -0.668 -14.078 1.00 96.81 316 LEU A N 1
ATOM 2421 C CA . LEU A 1 316 ? 6.055 -2.128 -14.102 1.00 96.81 316 LEU A CA 1
ATOM 2422 C C . LEU A 1 316 ? 4.712 -2.752 -13.698 1.00 96.81 316 LEU A C 1
ATOM 2424 O O . LEU A 1 316 ? 4.261 -3.707 -14.328 1.00 96.81 316 LEU A O 1
ATOM 2428 N N . SER A 1 317 ? 4.041 -2.187 -12.690 1.00 96.88 317 SER A N 1
ATOM 2429 C CA . SER A 1 317 ? 2.710 -2.635 -12.259 1.00 96.88 317 SER A CA 1
ATOM 2430 C C . SER A 1 317 ? 1.644 -2.380 -13.333 1.00 96.88 317 SER A C 1
ATOM 2432 O O . SER A 1 317 ? 0.771 -3.220 -13.551 1.00 96.88 317 SER A O 1
ATOM 2434 N N . ARG A 1 318 ? 1.733 -1.251 -14.049 1.00 96.00 318 ARG A N 1
ATOM 2435 C CA . ARG A 1 318 ? 0.871 -0.922 -15.194 1.00 96.00 318 ARG A CA 1
ATOM 2436 C C . ARG A 1 318 ? 1.102 -1.895 -16.354 1.00 96.00 318 ARG A C 1
ATOM 2438 O O . ARG A 1 318 ? 0.139 -2.446 -16.881 1.00 96.00 318 ARG A O 1
ATOM 2445 N N . TRP A 1 319 ? 2.359 -2.132 -16.721 1.00 95.06 319 TRP A N 1
ATOM 2446 C CA . TRP A 1 319 ? 2.748 -3.028 -17.811 1.00 95.06 319 TRP A CA 1
ATOM 2447 C C . TRP A 1 319 ? 2.392 -4.490 -17.529 1.00 95.06 319 TRP A C 1
ATOM 2449 O O . TRP A 1 319 ? 1.876 -5.173 -18.402 1.00 95.06 319 TRP A O 1
ATOM 2459 N N . LEU A 1 320 ? 2.529 -4.963 -16.286 1.00 92.69 320 LEU A N 1
ATOM 2460 C CA . LEU A 1 320 ? 2.114 -6.315 -15.887 1.00 92.69 320 LEU A CA 1
ATOM 2461 C C . LEU A 1 320 ? 0.638 -6.622 -16.220 1.00 92.69 320 LEU A C 1
ATOM 2463 O O . LEU A 1 320 ? 0.268 -7.780 -16.423 1.00 92.69 320 LEU A O 1
ATOM 2467 N N . ARG A 1 321 ? -0.217 -5.595 -16.304 1.00 90.12 321 ARG A N 1
ATOM 2468 C CA . ARG A 1 321 ? -1.633 -5.738 -16.678 1.00 90.12 321 ARG A CA 1
ATOM 2469 C C . ARG A 1 321 ? -1.855 -5.926 -18.180 1.00 90.12 321 ARG A C 1
ATOM 2471 O O . ARG A 1 321 ? -2.947 -6.343 -18.556 1.00 90.12 321 ARG A O 1
ATOM 2478 N N . THR A 1 322 ? -0.868 -5.611 -19.016 1.00 88.81 322 THR A N 1
ATOM 2479 C CA . THR A 1 322 ? -0.923 -5.819 -20.472 1.00 88.81 322 THR A CA 1
ATOM 2480 C C . THR A 1 322 ? -0.359 -7.179 -20.894 1.00 88.81 322 THR A C 1
ATOM 2482 O O . THR A 1 322 ? -0.545 -7.563 -22.049 1.00 88.81 322 THR A O 1
ATOM 2485 N N . LEU A 1 323 ? 0.318 -7.891 -19.979 1.00 86.00 323 LEU A N 1
ATOM 2486 C CA . LEU A 1 323 ? 0.867 -9.239 -20.178 1.00 86.00 323 LEU A CA 1
ATOM 2487 C C . LEU A 1 323 ? -0.200 -10.337 -20.221 1.00 86.00 323 LEU A C 1
ATOM 2489 O O . LEU A 1 323 ? -1.164 -10.274 -19.416 1.00 86.00 323 LEU A O 1
#